Protein AF-A0A0B5JNW7-F1 (afdb_monomer_lite)

Structure (mmCIF, N/CA/C/O backbone):
data_AF-A0A0B5JNW7-F1
#
_entry.id   AF-A0A0B5JNW7-F1
#
loop_
_atom_site.group_PDB
_atom_site.id
_atom_site.type_symbol
_atom_site.label_atom_id
_atom_site.label_alt_id
_atom_site.label_comp_id
_atom_site.label_asym_id
_atom_site.label_entity_id
_atom_site.label_seq_id
_atom_site.pdbx_PDB_ins_code
_atom_site.Cartn_x
_atom_site.Cartn_y
_atom_site.Cartn_z
_atom_site.occupancy
_atom_site.B_iso_or_equiv
_atom_site.auth_seq_id
_atom_site.auth_comp_id
_atom_site.auth_asym_id
_atom_site.auth_atom_id
_atom_site.pdbx_PDB_model_num
ATOM 1 N N . MET A 1 1 ? 39.282 -39.703 -0.131 1.00 76.06 1 MET A N 1
ATOM 2 C CA . MET A 1 1 ? 38.319 -39.208 0.878 1.00 76.06 1 MET A CA 1
ATOM 3 C C . MET A 1 1 ? 38.107 -37.695 0.794 1.00 76.06 1 MET A C 1
ATOM 5 O O . MET A 1 1 ? 36.987 -37.291 0.525 1.00 76.06 1 MET A O 1
ATOM 9 N N . LEU A 1 2 ? 39.149 -36.856 0.920 1.00 84.12 2 LEU A N 1
ATOM 10 C CA . LEU A 1 2 ? 39.004 -35.388 0.854 1.00 84.12 2 LEU A CA 1
ATOM 11 C C . LEU A 1 2 ? 38.443 -34.879 -0.490 1.00 84.12 2 LEU A C 1
ATOM 13 O O . LEU A 1 2 ? 37.519 -34.078 -0.497 1.00 84.12 2 LEU A O 1
ATOM 17 N N . ILE A 1 3 ? 38.937 -35.394 -1.621 1.00 87.75 3 ILE A N 1
ATOM 18 C CA . ILE A 1 3 ? 38.466 -34.992 -2.963 1.00 87.75 3 ILE A CA 1
ATOM 19 C C . ILE A 1 3 ? 36.982 -35.335 -3.163 1.00 87.75 3 ILE A C 1
ATOM 21 O O . ILE A 1 3 ? 36.211 -34.487 -3.594 1.00 87.75 3 ILE A O 1
ATOM 25 N N . GLN A 1 4 ? 36.557 -36.546 -2.784 1.00 87.69 4 GLN A N 1
ATOM 26 C CA . GLN A 1 4 ? 35.149 -36.961 -2.871 1.00 87.69 4 GLN A CA 1
ATOM 27 C C . GLN A 1 4 ? 34.235 -36.093 -1.996 1.00 87.69 4 GLN A C 1
ATOM 29 O O . GLN A 1 4 ? 33.147 -35.721 -2.433 1.00 87.69 4 GLN A O 1
ATOM 34 N N . LEU A 1 5 ? 34.684 -35.733 -0.789 1.00 91.69 5 LEU A N 1
ATOM 35 C CA . LEU A 1 5 ? 33.950 -34.830 0.096 1.00 91.69 5 LEU A CA 1
ATOM 36 C C . LEU A 1 5 ? 33.789 -33.439 -0.537 1.00 91.69 5 LEU A C 1
ATOM 38 O O . LEU A 1 5 ? 32.675 -32.926 -0.601 1.00 91.69 5 LEU A O 1
ATOM 42 N N . VAL A 1 6 ? 34.872 -32.863 -1.069 1.00 93.75 6 VAL A N 1
ATOM 43 C CA . VAL A 1 6 ? 34.855 -31.548 -1.734 1.00 93.75 6 VAL A CA 1
ATOM 44 C C . VAL A 1 6 ? 33.927 -31.549 -2.952 1.00 93.75 6 VAL A C 1
ATOM 46 O O . VAL A 1 6 ? 33.097 -30.651 -3.083 1.00 93.75 6 VAL A O 1
ATOM 49 N N . SER A 1 7 ? 33.999 -32.569 -3.812 1.00 91.88 7 SER A N 1
ATOM 50 C CA . SER A 1 7 ? 33.120 -32.684 -4.984 1.00 91.88 7 SER A CA 1
ATOM 51 C C . SER A 1 7 ? 31.644 -32.825 -4.602 1.00 91.88 7 SER A C 1
ATOM 53 O O . SER A 1 7 ? 30.784 -32.228 -5.245 1.00 91.88 7 SER A O 1
ATOM 55 N N . THR A 1 8 ? 31.344 -33.569 -3.534 1.00 95.00 8 THR A N 1
ATOM 56 C CA . THR A 1 8 ? 29.967 -33.759 -3.052 1.00 95.00 8 THR A CA 1
ATOM 57 C C . THR A 1 8 ? 29.398 -32.455 -2.497 1.00 95.00 8 THR A C 1
ATOM 59 O O . THR A 1 8 ? 28.282 -32.073 -2.838 1.00 95.00 8 THR A O 1
ATOM 62 N N . VAL A 1 9 ? 30.181 -31.725 -1.697 1.00 95.81 9 VAL A N 1
ATOM 63 C CA . VAL A 1 9 ? 29.780 -30.417 -1.158 1.00 95.81 9 VAL A CA 1
ATOM 64 C C . VAL A 1 9 ? 29.560 -29.402 -2.282 1.00 95.81 9 VAL A C 1
ATOM 66 O O . VAL A 1 9 ? 28.559 -28.691 -2.264 1.00 95.81 9 VAL A O 1
ATOM 69 N N . ALA A 1 10 ? 30.434 -29.366 -3.293 1.00 95.62 10 ALA A N 1
ATOM 70 C CA . ALA A 1 10 ? 30.269 -28.484 -4.448 1.00 95.62 10 ALA A CA 1
ATOM 71 C C . ALA A 1 10 ? 29.000 -28.807 -5.257 1.00 95.62 10 ALA A C 1
ATOM 73 O O . ALA A 1 10 ? 28.279 -27.894 -5.656 1.00 95.62 10 ALA A O 1
ATOM 74 N N . ALA A 1 11 ? 28.688 -30.092 -5.457 1.00 95.88 11 ALA A N 1
ATOM 75 C CA . ALA A 1 11 ? 27.468 -30.515 -6.143 1.00 95.88 11 ALA A CA 1
ATOM 76 C C . ALA A 1 11 ? 26.204 -30.141 -5.353 1.00 95.88 11 ALA A C 1
ATOM 78 O O . ALA A 1 11 ? 25.266 -29.585 -5.922 1.00 95.88 11 ALA A O 1
ATOM 79 N N . LEU A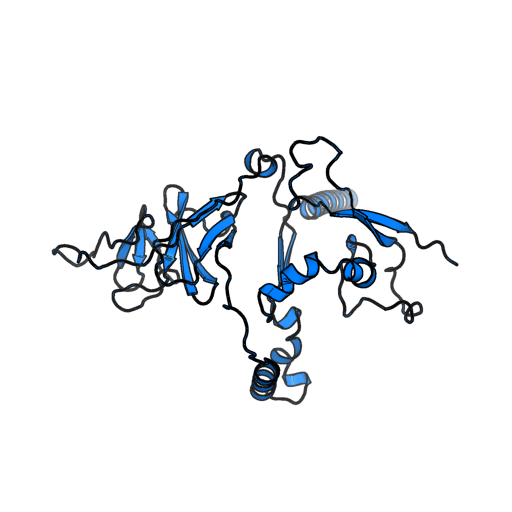 1 12 ? 26.192 -30.380 -4.037 1.00 96.50 12 LEU A N 1
ATOM 80 C CA . LEU A 1 12 ? 25.083 -29.979 -3.166 1.00 96.50 12 LEU A CA 1
ATOM 81 C C . LEU A 1 12 ? 24.901 -28.457 -3.146 1.00 96.50 12 LEU A C 1
ATOM 83 O O . LEU A 1 12 ? 23.771 -27.979 -3.210 1.00 96.50 12 LEU A O 1
ATOM 87 N N . PHE A 1 13 ? 25.998 -27.696 -3.121 1.00 96.00 13 PHE A N 1
ATOM 88 C CA . PHE A 1 13 ? 25.958 -26.241 -3.229 1.00 96.00 13 PHE A CA 1
ATOM 89 C C . PHE A 1 13 ? 25.393 -25.782 -4.578 1.00 96.00 13 PHE A C 1
ATOM 91 O O . PHE A 1 13 ? 24.566 -24.879 -4.601 1.00 96.00 13 PHE A O 1
ATOM 98 N N . LEU A 1 14 ? 25.776 -26.417 -5.691 1.00 95.88 14 LEU A N 1
ATOM 99 C CA . LEU A 1 14 ? 25.242 -26.093 -7.016 1.00 95.88 14 LEU A CA 1
ATOM 100 C C . LEU A 1 14 ? 23.734 -26.372 -7.099 1.00 95.88 14 LEU A C 1
ATOM 102 O O . LEU A 1 14 ? 22.984 -25.528 -7.580 1.00 95.88 14 LEU A O 1
ATOM 106 N N . VAL A 1 15 ? 23.275 -27.523 -6.597 1.00 95.19 15 VAL A N 1
ATOM 107 C CA . VAL A 1 15 ? 21.841 -27.861 -6.551 1.00 95.19 15 VAL A CA 1
ATOM 108 C C . VAL A 1 15 ? 21.086 -26.869 -5.672 1.00 95.19 15 VAL A C 1
ATOM 110 O O . VAL A 1 15 ? 20.038 -26.371 -6.078 1.00 95.19 15 VAL A O 1
ATOM 113 N N . TRP A 1 16 ? 21.628 -26.536 -4.499 1.00 93.94 16 TRP A N 1
ATOM 114 C CA . TRP A 1 16 ? 21.052 -25.522 -3.622 1.00 93.94 16 TRP A CA 1
ATOM 115 C C . TRP A 1 16 ? 20.998 -24.147 -4.295 1.00 93.94 16 TRP A C 1
ATOM 117 O O . TRP A 1 16 ? 19.968 -23.487 -4.219 1.0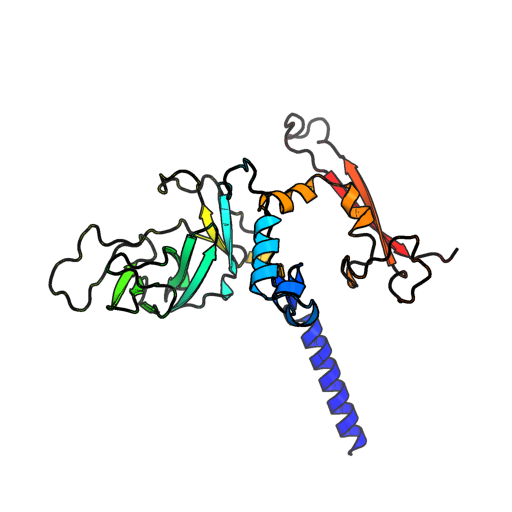0 93.94 16 TRP A O 1
ATOM 127 N N . LEU A 1 17 ? 22.059 -23.730 -4.990 1.00 92.12 17 LEU A N 1
ATOM 128 C CA . LEU A 1 17 ? 22.133 -22.453 -5.696 1.00 92.12 17 LEU A CA 1
ATOM 129 C C . LEU A 1 17 ? 21.123 -22.393 -6.848 1.00 92.12 17 LEU A C 1
ATOM 131 O O . LEU A 1 17 ? 20.398 -21.411 -6.972 1.00 92.12 17 LEU A O 1
ATOM 135 N N . LEU A 1 18 ? 21.029 -23.451 -7.657 1.00 90.94 18 LEU A N 1
ATOM 136 C CA . LEU A 1 18 ? 20.037 -23.557 -8.729 1.00 90.94 18 LEU A CA 1
ATOM 137 C C . LEU A 1 18 ? 18.619 -23.530 -8.162 1.00 90.94 18 LEU A C 1
ATOM 139 O O . LEU A 1 18 ? 17.776 -22.784 -8.649 1.00 90.94 18 LEU A O 1
ATOM 143 N N . HIS A 1 19 ? 18.365 -24.281 -7.090 1.00 88.12 19 HIS A N 1
ATOM 144 C CA . HIS A 1 19 ? 17.082 -24.241 -6.401 1.00 88.12 19 HIS A CA 1
ATOM 145 C C . HIS A 1 19 ? 16.789 -22.837 -5.851 1.00 88.12 19 HIS A C 1
ATOM 147 O O . HIS A 1 19 ? 15.680 -22.333 -5.991 1.00 88.12 19 HIS A O 1
ATOM 153 N N . TYR A 1 20 ? 17.775 -22.174 -5.251 1.00 84.19 20 TYR A N 1
ATOM 154 C CA . TYR A 1 20 ? 17.635 -20.818 -4.733 1.00 84.19 20 TYR A CA 1
ATOM 155 C C . TYR A 1 20 ? 17.263 -19.839 -5.851 1.00 84.19 20 TYR A C 1
ATOM 157 O O . TYR A 1 20 ? 16.276 -19.129 -5.713 1.00 84.19 20 TYR A O 1
ATOM 165 N N . ILE A 1 21 ? 17.981 -19.856 -6.977 1.00 83.19 21 ILE A N 1
ATOM 166 C CA . ILE A 1 21 ? 17.726 -18.976 -8.128 1.00 83.19 21 ILE A CA 1
ATOM 167 C C . ILE A 1 21 ? 16.354 -19.255 -8.759 1.00 83.19 21 ILE A C 1
ATOM 169 O O . ILE A 1 21 ? 15.651 -18.323 -9.136 1.00 83.19 21 ILE A O 1
ATOM 173 N N . VAL A 1 22 ? 15.955 -20.525 -8.872 1.00 82.31 22 VAL A N 1
ATOM 174 C CA . VAL A 1 22 ? 14.705 -20.914 -9.545 1.00 82.31 22 VAL A CA 1
ATOM 175 C C . VAL A 1 22 ? 13.480 -20.745 -8.647 1.00 82.31 22 VAL A C 1
ATOM 177 O O . VAL A 1 22 ? 12.388 -20.497 -9.158 1.00 82.31 22 VAL A O 1
ATOM 180 N N . PHE A 1 23 ? 13.609 -20.908 -7.326 1.00 82.38 23 PHE A N 1
ATOM 181 C CA . PHE A 1 23 ? 12.463 -20.982 -6.411 1.00 82.38 23 PHE A CA 1
ATOM 182 C C . PHE A 1 23 ? 12.330 -19.831 -5.418 1.00 82.38 23 PHE A C 1
ATOM 184 O O . PHE A 1 23 ? 11.236 -19.655 -4.881 1.00 82.38 23 PHE A O 1
ATOM 191 N N . ARG A 1 24 ? 13.365 -19.016 -5.183 1.00 82.88 24 ARG A N 1
ATOM 192 C CA . ARG A 1 24 ? 13.195 -17.807 -4.367 1.00 82.88 24 ARG A CA 1
ATOM 193 C C . ARG A 1 24 ? 12.511 -16.701 -5.171 1.00 82.88 24 ARG A C 1
ATOM 195 O O . ARG A 1 24 ? 12.896 -16.471 -6.315 1.00 82.88 24 ARG A O 1
ATOM 202 N N . PRO A 1 25 ? 11.548 -15.983 -4.569 1.00 83.81 25 PRO A N 1
ATOM 203 C CA . PRO A 1 25 ? 11.033 -14.757 -5.154 1.00 83.81 25 PRO A CA 1
ATOM 204 C C . PRO A 1 25 ? 12.157 -13.739 -5.372 1.00 83.81 25 PRO A C 1
ATOM 206 O O . PRO A 1 25 ? 12.931 -13.460 -4.452 1.00 83.81 25 PRO A O 1
ATOM 209 N N . LEU A 1 26 ? 12.252 -13.191 -6.582 1.00 85.00 26 LEU A N 1
ATOM 210 C CA . LEU A 1 26 ? 13.192 -12.127 -6.911 1.00 85.00 26 LEU A CA 1
ATOM 211 C C . LEU A 1 26 ? 12.532 -10.774 -6.642 1.00 85.00 26 LEU A C 1
ATOM 213 O O . LEU A 1 26 ? 11.760 -10.283 -7.462 1.00 85.00 26 LEU A O 1
ATOM 217 N N . ASN A 1 27 ? 12.861 -10.170 -5.501 1.00 85.75 27 ASN A N 1
ATOM 218 C CA . ASN A 1 27 ? 12.376 -8.841 -5.143 1.00 85.75 27 ASN A CA 1
ATOM 219 C C . ASN A 1 27 ? 13.428 -7.784 -5.481 1.00 85.75 27 ASN A C 1
ATOM 221 O O . ASN A 1 27 ? 14.505 -7.752 -4.886 1.00 85.75 27 ASN A O 1
ATOM 225 N N . ARG A 1 28 ? 13.115 -6.910 -6.438 1.00 84.31 28 ARG A N 1
ATOM 226 C CA . ARG A 1 28 ? 13.969 -5.789 -6.848 1.00 84.31 28 ARG A CA 1
ATOM 227 C C . ARG A 1 28 ? 13.297 -4.482 -6.449 1.00 84.31 28 ARG A C 1
ATOM 229 O O . ARG A 1 28 ? 12.441 -3.988 -7.172 1.00 84.31 28 ARG A O 1
ATOM 236 N N . ILE A 1 29 ? 13.696 -3.938 -5.304 1.00 85.81 29 ILE A N 1
ATOM 237 C CA . ILE A 1 29 ? 13.143 -2.702 -4.741 1.00 85.81 29 ILE A CA 1
ATOM 238 C C . ILE A 1 29 ? 14.156 -1.580 -4.955 1.00 85.81 29 ILE A C 1
ATOM 240 O O . ILE A 1 29 ? 15.306 -1.721 -4.547 1.00 85.81 29 ILE A O 1
ATOM 244 N N . ARG A 1 30 ? 13.733 -0.488 -5.596 1.00 83.00 30 ARG A N 1
ATOM 245 C CA . ARG A 1 30 ? 14.538 0.716 -5.803 1.00 83.00 30 ARG A CA 1
ATOM 246 C C . ARG A 1 30 ? 13.897 1.927 -5.154 1.00 83.00 30 ARG A C 1
ATOM 248 O O . ARG A 1 30 ? 12.740 2.245 -5.421 1.00 83.00 30 ARG A O 1
ATOM 255 N N . ASP A 1 31 ? 14.665 2.634 -4.337 1.00 83.56 31 ASP A N 1
ATOM 256 C CA . ASP A 1 31 ? 14.211 3.866 -3.697 1.00 83.56 31 ASP A CA 1
ATOM 257 C C . ASP A 1 31 ? 14.413 5.104 -4.594 1.00 83.56 31 ASP A C 1
ATOM 259 O O . ASP A 1 31 ? 14.933 5.019 -5.708 1.00 83.56 31 ASP A O 1
ATOM 263 N N . LEU A 1 32 ? 14.020 6.284 -4.095 1.00 81.06 32 LEU A N 1
ATOM 264 C CA . LEU A 1 32 ? 14.193 7.553 -4.816 1.00 81.06 32 LEU A CA 1
ATOM 265 C C . LEU A 1 32 ? 15.653 7.821 -5.195 1.00 81.06 32 LEU A C 1
ATOM 267 O O . LEU A 1 32 ? 15.944 8.428 -6.225 1.00 81.06 32 LEU A O 1
ATOM 271 N N . CYS A 1 33 ? 16.586 7.398 -4.350 1.00 75.50 33 CYS A N 1
ATOM 272 C CA . CYS A 1 33 ? 18.005 7.616 -4.554 1.00 75.50 33 CYS A CA 1
ATOM 273 C C . CYS A 1 33 ? 18.465 6.792 -5.750 1.00 75.50 33 CYS A C 1
ATOM 275 O O . CYS A 1 33 ? 19.197 7.298 -6.588 1.00 75.50 33 CYS A O 1
ATOM 277 N N . GLU A 1 34 ? 17.985 5.563 -5.894 1.00 74.00 34 GLU A N 1
ATOM 278 C CA . GLU A 1 34 ? 18.319 4.703 -7.026 1.00 74.00 34 GLU A CA 1
ATOM 279 C C . GLU A 1 34 ? 17.594 5.072 -8.331 1.00 74.00 34 GLU A C 1
ATOM 281 O O . GLU A 1 34 ? 18.107 4.746 -9.405 1.00 74.00 34 GLU A O 1
ATOM 286 N N . THR A 1 35 ? 16.466 5.789 -8.265 1.00 73.94 35 THR A N 1
ATOM 287 C CA . THR A 1 35 ? 15.631 6.176 -9.424 1.00 73.94 35 THR A CA 1
ATOM 288 C C . THR A 1 35 ? 15.833 7.609 -9.928 1.00 73.94 35 THR A C 1
ATOM 290 O O . THR A 1 35 ? 15.133 8.034 -10.843 1.00 73.94 35 THR A O 1
ATOM 293 N N . GLY A 1 36 ? 16.796 8.361 -9.387 1.00 71.69 36 GLY A N 1
ATOM 294 C CA . GLY A 1 36 ? 17.141 9.690 -9.919 1.00 71.69 36 GLY A CA 1
ATOM 295 C C . GLY A 1 36 ? 17.601 10.717 -8.890 1.00 71.69 36 GLY A C 1
ATOM 296 O O . GLY A 1 36 ? 18.114 11.762 -9.268 1.00 71.69 36 GLY A O 1
ATOM 297 N N . TYR A 1 37 ? 17.487 10.424 -7.592 1.00 71.44 37 TYR A N 1
ATOM 298 C CA . TYR A 1 37 ? 17.893 11.330 -6.512 1.00 71.44 37 TYR A CA 1
ATOM 299 C C . TYR A 1 37 ? 19.231 10.939 -5.861 1.00 71.44 37 TYR A C 1
ATOM 301 O O . TYR A 1 37 ? 19.466 11.264 -4.695 1.00 71.44 37 TYR A O 1
ATOM 309 N N . LYS A 1 38 ? 20.128 10.254 -6.593 1.00 69.94 38 LYS A N 1
ATOM 310 C CA . LYS A 1 38 ? 21.461 9.817 -6.104 1.00 69.94 38 LYS A CA 1
ATOM 311 C C . LYS A 1 38 ? 22.236 10.964 -5.448 1.00 69.94 38 LYS A C 1
ATOM 313 O O . LYS A 1 38 ? 22.904 10.767 -4.428 1.00 69.94 38 LYS A O 1
ATOM 318 N N . ASP A 1 39 ? 22.076 12.165 -5.991 1.00 66.75 39 ASP A N 1
ATOM 319 C CA . ASP A 1 39 ? 22.753 13.375 -5.537 1.00 66.75 39 ASP A CA 1
ATOM 320 C C . ASP A 1 39 ? 22.304 13.798 -4.127 1.00 66.75 39 ASP A C 1
ATOM 322 O O . ASP A 1 39 ? 23.116 14.305 -3.358 1.00 66.75 39 ASP A O 1
ATOM 326 N N . LEU A 1 40 ? 21.057 13.515 -3.716 1.00 66.94 40 LEU A N 1
ATOM 327 C CA . LEU A 1 40 ? 20.561 13.842 -2.367 1.00 66.94 40 LEU A CA 1
ATOM 328 C C . LEU A 1 40 ? 21.212 13.004 -1.256 1.00 66.94 40 LEU A C 1
ATOM 330 O O . LEU A 1 40 ? 21.262 13.448 -0.104 1.00 66.94 40 LEU A O 1
ATOM 334 N N . VAL A 1 41 ? 21.701 11.804 -1.580 1.00 64.56 41 VAL A N 1
ATOM 335 C CA . VAL A 1 41 ? 22.354 10.896 -0.622 1.00 64.56 41 VAL A CA 1
ATOM 336 C C . VAL A 1 41 ? 23.865 11.068 -0.626 1.00 64.56 41 VAL A C 1
ATOM 338 O O . VAL A 1 41 ? 24.475 11.066 0.438 1.00 64.56 41 VAL A O 1
ATOM 341 N N . ARG A 1 42 ? 24.468 11.270 -1.802 1.00 65.56 42 ARG A N 1
ATOM 342 C CA . ARG A 1 42 ? 25.913 11.500 -1.985 1.00 65.56 42 ARG A CA 1
ATOM 343 C C . ARG A 1 42 ? 26.227 12.984 -2.180 1.00 65.56 42 ARG A C 1
ATOM 345 O O . ARG A 1 42 ? 27.037 13.344 -3.027 1.00 65.56 42 ARG A O 1
ATOM 352 N N . TRP A 1 43 ? 25.545 13.845 -1.426 1.00 61.50 43 TRP A N 1
ATOM 353 C CA . TRP A 1 43 ? 25.637 15.306 -1.548 1.00 61.50 43 TRP A CA 1
ATOM 354 C C . TRP A 1 43 ? 27.068 15.827 -1.346 1.00 61.50 43 TRP A C 1
ATOM 356 O O . TRP A 1 43 ? 27.481 16.792 -1.990 1.00 61.50 43 TRP A O 1
ATOM 366 N N . ASP A 1 44 ? 27.839 15.134 -0.509 1.00 67.19 44 ASP A N 1
ATOM 367 C CA . ASP A 1 44 ? 29.252 15.378 -0.222 1.00 67.19 44 ASP A CA 1
ATOM 368 C C . ASP A 1 44 ? 30.133 15.356 -1.482 1.00 67.19 44 ASP A C 1
ATOM 370 O O . ASP A 1 44 ? 31.081 16.132 -1.586 1.00 67.19 44 ASP A O 1
ATOM 374 N N . ARG A 1 45 ? 29.782 14.540 -2.483 1.00 65.00 45 ARG A N 1
ATOM 375 C CA . ARG A 1 45 ? 30.512 14.451 -3.757 1.00 65.00 45 ARG A CA 1
ATOM 376 C C . ARG A 1 45 ? 30.269 15.596 -4.730 1.00 65.00 45 ARG A C 1
ATOM 378 O O . ARG A 1 45 ? 31.051 15.751 -5.661 1.00 65.00 45 ARG A O 1
ATOM 385 N N . TYR A 1 46 ? 29.219 16.385 -4.535 1.00 63.31 46 TYR A N 1
ATOM 386 C CA . TYR A 1 46 ? 28.821 17.425 -5.488 1.00 63.31 46 TYR A CA 1
ATOM 387 C C . TYR A 1 46 ? 29.178 18.839 -5.024 1.00 63.31 46 TYR A C 1
ATOM 389 O O . TYR A 1 46 ? 28.761 19.811 -5.651 1.00 63.31 46 TYR A O 1
ATOM 397 N N . GLY A 1 47 ? 29.913 18.981 -3.911 1.00 71.19 47 GLY A N 1
ATOM 398 C CA . GLY A 1 47 ? 30.276 20.291 -3.355 1.00 71.19 47 GLY A CA 1
ATOM 399 C C . GLY A 1 47 ? 29.064 21.143 -2.951 1.00 71.19 47 GLY A C 1
ATOM 400 O O . GLY A 1 47 ? 29.178 22.359 -2.811 1.00 71.19 47 GLY A O 1
ATOM 401 N N . ARG A 1 48 ? 27.889 20.520 -2.786 1.00 73.94 48 ARG A N 1
ATOM 402 C CA . ARG A 1 48 ? 26.625 21.162 -2.412 1.00 73.94 48 ARG A CA 1
ATOM 403 C C . ARG A 1 48 ? 26.122 20.567 -1.108 1.00 73.94 48 ARG A C 1
ATOM 405 O O . ARG A 1 48 ? 26.205 19.369 -0.877 1.00 73.94 48 ARG A O 1
ATOM 412 N N . THR A 1 49 ? 25.536 21.396 -0.256 1.00 81.12 49 THR A N 1
ATOM 413 C CA . THR A 1 49 ? 24.877 20.915 0.962 1.00 81.12 49 THR A CA 1
ATOM 414 C C . THR A 1 49 ? 23.612 20.123 0.617 1.00 81.12 49 THR A C 1
ATOM 416 O O . THR A 1 49 ? 22.897 20.449 -0.336 1.00 81.12 49 THR A O 1
ATOM 419 N N . LYS A 1 50 ? 23.251 19.145 1.458 1.00 76.12 50 LYS A N 1
ATOM 420 C CA . LYS A 1 50 ? 21.976 18.408 1.352 1.00 76.12 50 LYS A CA 1
ATOM 421 C C . LYS A 1 50 ? 20.761 19.344 1.238 1.00 76.12 50 LYS A C 1
ATOM 423 O O . LYS A 1 50 ? 19.826 19.070 0.490 1.00 76.12 50 LYS A O 1
ATOM 428 N N . ARG A 1 51 ? 20.792 20.485 1.940 1.00 80.56 51 ARG A N 1
ATOM 429 C CA . ARG A 1 51 ? 19.747 21.522 1.887 1.00 80.56 51 ARG A CA 1
ATOM 430 C C . ARG A 1 51 ? 19.637 22.170 0.506 1.00 80.56 51 ARG A C 1
ATOM 432 O O . ARG A 1 51 ? 18.524 22.389 0.037 1.00 80.56 51 ARG A O 1
ATOM 439 N N . GLN A 1 52 ? 20.760 22.484 -0.141 1.00 80.81 52 GLN A N 1
ATOM 440 C CA . GLN A 1 52 ? 20.764 23.087 -1.478 1.00 80.81 52 GLN A CA 1
ATOM 441 C C . GLN A 1 52 ? 20.166 22.140 -2.519 1.00 80.81 52 GLN A C 1
ATOM 443 O O . GLN A 1 52 ? 19.301 22.566 -3.280 1.00 80.81 52 GLN A O 1
ATOM 448 N N . LEU A 1 53 ? 20.553 20.864 -2.489 1.00 77.75 53 LEU A N 1
ATOM 449 C CA . LEU A 1 53 ? 20.025 19.852 -3.405 1.00 77.75 53 LEU A CA 1
ATOM 450 C C . LEU A 1 53 ? 18.535 19.570 -3.152 1.00 77.75 53 LEU A C 1
ATOM 452 O O . LEU A 1 53 ? 17.752 19.483 -4.093 1.00 77.75 53 LEU A O 1
ATOM 456 N N . ALA A 1 54 ? 18.104 19.512 -1.888 1.00 78.44 54 ALA A N 1
ATOM 457 C CA . ALA A 1 54 ? 16.685 19.366 -1.555 1.00 78.44 54 ALA A CA 1
ATOM 458 C C . ALA A 1 54 ? 15.848 20.561 -2.046 1.00 78.44 54 ALA A C 1
ATOM 460 O O . ALA A 1 54 ? 14.742 20.383 -2.553 1.00 78.44 54 ALA A O 1
ATOM 461 N N . ASN A 1 55 ? 16.371 21.784 -1.926 1.00 81.44 55 ASN A N 1
ATOM 462 C CA . ASN A 1 55 ? 15.708 22.983 -2.440 1.00 81.44 55 ASN A CA 1
ATOM 463 C C . ASN A 1 55 ? 15.647 23.000 -3.971 1.00 81.44 55 ASN A C 1
ATOM 465 O O . ASN A 1 55 ? 14.660 23.458 -4.534 1.00 81.44 55 ASN A O 1
ATOM 469 N N . GLU A 1 56 ? 16.677 22.506 -4.648 1.00 78.12 56 GLU A N 1
ATOM 470 C CA . GLU A 1 56 ? 16.704 22.373 -6.104 1.00 78.12 56 GLU A CA 1
ATOM 471 C C . GLU A 1 56 ? 15.690 21.342 -6.602 1.00 78.12 56 GLU A C 1
ATOM 473 O O . GLU A 1 56 ? 14.879 21.671 -7.461 1.00 78.12 56 GLU A O 1
ATOM 478 N N . ALA A 1 57 ? 15.633 20.160 -5.981 1.00 75.94 57 ALA A N 1
ATOM 479 C CA . ALA A 1 57 ? 14.597 19.164 -6.250 1.00 75.94 57 ALA A CA 1
ATOM 480 C C . ALA A 1 57 ? 13.180 19.742 -6.071 1.00 75.94 57 ALA A C 1
ATOM 482 O O . ALA A 1 57 ? 12.299 19.503 -6.895 1.00 75.94 57 ALA A O 1
ATOM 483 N N . ARG A 1 58 ? 12.966 20.558 -5.027 1.00 73.81 58 ARG A N 1
ATOM 484 C CA . ARG A 1 58 ? 11.693 21.266 -4.807 1.00 73.81 58 ARG A CA 1
ATOM 485 C C . ARG A 1 58 ? 11.405 22.316 -5.879 1.00 73.81 58 ARG A C 1
ATOM 487 O O . ARG A 1 58 ? 10.263 22.413 -6.300 1.00 73.81 58 ARG A O 1
ATOM 494 N N . ARG A 1 59 ? 12.405 23.086 -6.326 1.00 73.75 59 ARG A N 1
ATOM 495 C CA . ARG A 1 59 ? 12.242 24.090 -7.398 1.00 73.75 59 ARG A CA 1
ATOM 496 C C . ARG A 1 59 ? 11.967 23.459 -8.761 1.00 73.75 59 ARG A C 1
ATOM 498 O O . ARG A 1 59 ? 11.199 24.015 -9.534 1.00 73.75 59 ARG A O 1
ATOM 505 N N . ASN A 1 60 ? 12.586 22.315 -9.047 1.00 69.81 60 ASN A N 1
ATOM 506 C CA . ASN A 1 60 ? 12.368 21.577 -10.291 1.00 69.81 60 ASN A CA 1
ATOM 507 C C . ASN A 1 60 ? 10.972 20.947 -10.344 1.00 69.81 60 ASN A C 1
ATOM 509 O O . ASN A 1 60 ? 10.466 20.670 -11.430 1.00 69.81 60 ASN A O 1
ATOM 513 N N . LYS A 1 61 ? 10.323 20.765 -9.187 1.00 64.75 61 LYS A N 1
ATOM 514 C CA . LYS A 1 61 ? 8.915 20.390 -9.112 1.00 64.75 61 LYS A CA 1
ATOM 515 C C . LYS A 1 61 ? 8.059 21.581 -9.554 1.00 64.75 61 LYS A C 1
ATOM 517 O O . LYS A 1 61 ? 7.669 22.419 -8.745 1.00 64.75 61 LYS A O 1
ATOM 522 N N . LYS A 1 62 ? 7.769 21.662 -10.853 1.00 59.50 62 LYS A N 1
ATOM 523 C CA . LYS A 1 62 ? 6.729 22.559 -11.364 1.00 59.50 62 LYS A CA 1
ATOM 524 C C . LYS A 1 62 ? 5.379 22.048 -10.864 1.00 59.50 62 LYS A C 1
ATOM 526 O O . LYS A 1 62 ? 4.958 20.957 -11.230 1.00 59.50 62 LYS A O 1
ATOM 531 N N . VAL A 1 63 ? 4.725 22.826 -10.009 1.00 58.31 63 VAL A N 1
ATOM 532 C CA . VAL A 1 63 ? 3.327 22.604 -9.631 1.00 58.31 63 VAL A CA 1
ATOM 533 C C . VAL A 1 63 ? 2.495 23.418 -10.619 1.00 58.31 63 VAL A C 1
ATOM 535 O O . VAL A 1 63 ? 2.374 24.628 -10.460 1.00 58.31 63 VAL A O 1
ATOM 538 N N . GLY A 1 64 ? 2.065 22.787 -11.711 1.00 62.94 64 GLY A N 1
ATOM 539 C CA . GLY A 1 64 ? 1.054 23.363 -12.605 1.00 62.94 64 GLY A CA 1
ATOM 540 C C . GLY A 1 64 ? -0.358 23.119 -12.067 1.00 62.94 64 GLY A C 1
ATOM 541 O O . GLY A 1 64 ? -0.510 22.478 -11.024 1.00 62.94 64 GLY A O 1
ATOM 542 N N . ASP A 1 65 ? -1.375 23.574 -12.802 1.00 69.38 65 ASP A N 1
ATOM 543 C CA . ASP A 1 65 ? -2.768 23.159 -12.592 1.00 69.38 65 ASP A CA 1
ATOM 544 C C . ASP A 1 65 ? -2.904 21.684 -12.996 1.00 69.38 65 ASP A C 1
ATOM 546 O O . ASP A 1 65 ? -3.243 21.345 -14.129 1.00 69.38 65 ASP A O 1
ATOM 550 N N . VAL A 1 66 ? -2.515 20.793 -12.087 1.00 62.88 66 VAL A N 1
ATOM 551 C CA . VAL A 1 66 ? -2.604 19.346 -12.277 1.00 62.88 66 VAL A CA 1
ATOM 552 C C . VAL A 1 66 ? -4.006 18.859 -11.893 1.00 62.88 66 VAL A C 1
ATOM 554 O O . VAL A 1 66 ? -4.603 19.415 -10.964 1.00 62.88 66 VAL A O 1
ATOM 557 N N . PRO A 1 67 ? -4.551 17.833 -12.576 1.00 65.31 67 PRO A N 1
ATOM 558 C CA . PRO A 1 67 ? -5.772 17.158 -12.133 1.00 65.31 67 PRO A CA 1
ATOM 559 C C . PRO A 1 67 ? -5.628 16.644 -10.684 1.00 65.31 67 PRO A C 1
ATOM 561 O O . PRO A 1 67 ? -4.512 16.624 -10.151 1.00 65.31 67 PRO A O 1
ATOM 564 N N . PRO A 1 68 ? -6.728 16.231 -10.017 1.00 68.38 68 PRO A N 1
ATOM 565 C CA . PRO A 1 68 ? -6.656 15.652 -8.679 1.00 68.38 68 PRO A CA 1
ATOM 566 C C . PRO A 1 68 ? -5.539 14.612 -8.589 1.00 68.38 68 PRO A C 1
ATOM 568 O O . PRO A 1 68 ? -5.411 13.748 -9.455 1.00 68.38 68 PRO A O 1
ATOM 571 N N . VAL A 1 69 ? -4.727 14.714 -7.535 1.00 77.44 69 VAL A N 1
ATOM 572 C CA . VAL A 1 69 ? -3.467 13.959 -7.409 1.00 77.44 69 VAL A CA 1
ATOM 573 C C . VAL A 1 69 ? -3.690 12.439 -7.462 1.00 77.44 69 VAL A C 1
ATOM 575 O O . VAL A 1 69 ? -2.787 11.695 -7.846 1.00 77.44 69 VAL A O 1
ATOM 578 N N . TYR A 1 70 ? -4.893 11.979 -7.102 1.00 86.94 70 TYR A N 1
ATOM 579 C CA . TYR A 1 70 ? -5.273 10.571 -7.062 1.00 86.94 70 TYR A CA 1
ATOM 580 C C . TYR A 1 70 ? -6.628 10.357 -7.764 1.00 86.94 70 TYR A C 1
ATOM 582 O O . TYR A 1 70 ? -7.589 11.050 -7.420 1.00 86.94 70 TYR A O 1
ATOM 590 N N . PRO A 1 71 ? -6.733 9.422 -8.728 1.00 88.12 71 PRO A N 1
ATOM 591 C CA . PRO A 1 71 ? -8.011 9.066 -9.343 1.00 88.12 71 PRO A CA 1
ATOM 592 C C . PRO A 1 71 ? -8.866 8.197 -8.408 1.00 88.12 71 PRO A C 1
ATOM 594 O O . PRO A 1 71 ? -8.340 7.536 -7.514 1.00 88.12 71 PRO A O 1
ATOM 597 N N . ASN A 1 72 ? -10.179 8.161 -8.642 1.00 89.50 72 ASN A N 1
ATOM 598 C CA . ASN A 1 72 ? -11.086 7.254 -7.934 1.00 89.50 72 ASN A CA 1
ATOM 599 C C . ASN A 1 72 ? -10.834 5.808 -8.377 1.00 89.50 72 ASN A C 1
ATOM 601 O O . ASN A 1 72 ? -10.699 5.548 -9.574 1.00 89.50 72 ASN A O 1
ATOM 605 N N . GLY A 1 73 ? -10.784 4.864 -7.438 1.00 92.56 73 GLY A N 1
ATOM 606 C CA . GLY A 1 73 ? -10.555 3.462 -7.774 1.00 92.56 73 GLY A CA 1
ATOM 607 C C . GLY A 1 73 ? -9.920 2.628 -6.668 1.00 92.56 73 GLY A C 1
ATOM 608 O O . GLY A 1 73 ? -9.713 3.084 -5.543 1.00 92.56 73 GLY A O 1
ATOM 609 N N . TRP A 1 74 ? -9.585 1.386 -7.020 1.00 95.31 74 TRP A N 1
ATOM 610 C CA . TRP A 1 74 ? -8.842 0.467 -6.163 1.00 95.31 74 TRP A CA 1
ATOM 611 C C . TRP A 1 74 ? -7.333 0.677 -6.274 1.00 95.31 74 TRP A C 1
ATOM 613 O O . TRP A 1 74 ? -6.772 0.657 -7.369 1.00 95.31 74 TRP A O 1
ATOM 623 N N . PHE A 1 75 ? -6.665 0.778 -5.126 1.00 95.69 75 PHE A N 1
ATOM 624 C CA . PHE A 1 75 ? -5.209 0.857 -5.025 1.00 95.69 75 PHE A CA 1
ATOM 625 C C . PHE A 1 75 ? -4.678 -0.268 -4.149 1.00 95.69 75 PHE A C 1
ATOM 627 O O . PHE A 1 75 ? -5.131 -0.436 -3.016 1.00 95.69 75 PHE A O 1
ATOM 634 N N . ALA A 1 76 ? -3.705 -1.024 -4.660 1.00 96.81 76 ALA A N 1
ATOM 635 C CA . ALA A 1 76 ? -2.980 -2.008 -3.864 1.00 96.81 76 ALA A CA 1
ATOM 636 C C . ALA A 1 76 ? -2.113 -1.280 -2.826 1.00 96.81 76 ALA A C 1
ATOM 638 O O . ALA A 1 76 ? -1.302 -0.427 -3.190 1.00 96.81 76 ALA A O 1
ATOM 639 N N . LEU A 1 77 ? -2.287 -1.612 -1.547 1.00 96.44 77 LEU A N 1
ATOM 640 C CA . LEU A 1 77 ? -1.508 -1.031 -0.450 1.00 96.44 77 LEU A CA 1
ATOM 641 C C . LEU A 1 77 ? -0.274 -1.862 -0.112 1.00 96.44 77 LEU A C 1
ATOM 643 O O . LEU A 1 77 ? 0.809 -1.317 0.088 1.00 96.44 77 LEU A O 1
ATOM 647 N N . CYS A 1 78 ? -0.447 -3.176 -0.025 1.00 96.19 78 CYS A N 1
ATOM 648 C CA . CYS A 1 78 ? 0.608 -4.124 0.309 1.00 96.19 78 CYS A CA 1
ATOM 649 C C . CYS A 1 78 ? 0.255 -5.525 -0.196 1.00 96.19 78 CYS A C 1
ATOM 651 O O . CYS A 1 78 ? -0.882 -5.795 -0.605 1.00 96.19 78 CYS A O 1
ATOM 653 N N . GLU A 1 79 ? 1.237 -6.425 -0.165 1.00 95.44 79 GLU A N 1
ATOM 654 C CA . GLU A 1 79 ? 0.961 -7.843 -0.360 1.00 95.44 79 GLU A CA 1
ATOM 655 C C . GLU A 1 79 ? 0.175 -8.363 0.848 1.00 95.44 79 GLU A C 1
ATOM 657 O O . GLU A 1 79 ? 0.423 -7.985 1.993 1.00 95.44 79 GLU A O 1
ATOM 662 N N . SER A 1 80 ? -0.773 -9.263 0.601 1.00 96.38 80 SER A N 1
ATOM 663 C CA . SER A 1 80 ? -1.561 -9.923 1.650 1.00 96.38 80 SER A CA 1
ATOM 664 C C . SER A 1 80 ? -0.660 -10.578 2.704 1.00 96.38 80 SER A C 1
ATOM 666 O O . SER A 1 80 ? -0.927 -10.504 3.909 1.00 96.38 80 SER A O 1
ATOM 668 N N . ASP A 1 81 ? 0.458 -11.140 2.245 1.00 94.38 81 ASP A N 1
ATOM 669 C CA . ASP A 1 81 ? 1.457 -11.799 3.071 1.00 94.38 81 ASP A CA 1
ATOM 670 C C . ASP A 1 81 ? 2.334 -10.843 3.894 1.00 94.38 81 ASP A C 1
ATOM 672 O O . ASP A 1 81 ? 2.971 -11.311 4.843 1.00 94.38 81 ASP A O 1
ATOM 676 N N . ASP A 1 82 ? 2.348 -9.539 3.601 1.00 95.31 82 ASP A N 1
ATOM 677 C CA . ASP A 1 82 ? 3.063 -8.547 4.416 1.00 95.31 82 ASP A CA 1
ATOM 678 C C . ASP A 1 82 ? 2.395 -8.367 5.793 1.00 95.31 82 ASP A C 1
ATOM 680 O O . ASP A 1 82 ? 3.032 -7.918 6.748 1.00 95.31 82 ASP A O 1
ATOM 684 N N . VAL A 1 83 ? 1.120 -8.758 5.927 1.00 97.38 83 VAL A N 1
ATOM 685 C CA . VAL A 1 83 ? 0.332 -8.617 7.157 1.00 97.38 83 VAL A CA 1
ATOM 686 C C . VAL A 1 83 ? -0.144 -9.988 7.627 1.00 97.38 83 VAL A C 1
ATOM 688 O O . VAL A 1 83 ? -1.172 -10.500 7.187 1.00 97.38 83 VAL A O 1
ATOM 691 N N . LYS A 1 84 ? 0.610 -10.610 8.537 1.00 97.56 84 LYS A N 1
ATOM 692 C CA . LYS A 1 84 ? 0.243 -11.910 9.127 1.00 97.56 84 LYS A CA 1
ATOM 693 C C . LYS A 1 84 ? -0.925 -11.776 10.107 1.00 97.56 84 LYS A C 1
ATOM 695 O O . LYS A 1 84 ? -1.172 -10.692 10.630 1.00 97.56 84 LYS A O 1
ATOM 700 N N . ASN A 1 85 ? -1.623 -12.878 10.397 1.00 97.81 85 ASN A N 1
ATOM 701 C CA . ASN A 1 85 ? -2.711 -12.890 11.386 1.00 97.81 85 ASN A CA 1
ATOM 702 C C . ASN A 1 85 ? -2.237 -12.274 12.707 1.00 97.81 85 ASN A C 1
ATOM 704 O O . ASN A 1 85 ? -1.130 -12.560 13.172 1.00 97.81 85 ASN A O 1
ATOM 708 N N . GLY A 1 86 ? -3.057 -11.404 13.290 1.00 97.81 86 GLY A N 1
ATOM 709 C CA . GLY A 1 86 ? -2.733 -10.720 14.538 1.00 97.81 86 GLY A CA 1
ATOM 710 C C . GLY A 1 86 ? -1.701 -9.587 14.414 1.00 97.81 86 GLY A C 1
ATOM 711 O O . GLY A 1 86 ? -1.308 -9.014 15.429 1.00 97.81 86 GLY A O 1
ATOM 712 N N . HIS A 1 87 ? -1.244 -9.251 13.203 1.00 98.19 87 HIS A N 1
ATOM 713 C CA . HIS A 1 87 ? -0.257 -8.192 12.973 1.00 98.19 87 HIS A CA 1
ATOM 714 C C . HIS A 1 87 ? -0.879 -6.965 12.303 1.00 98.19 87 HIS A C 1
ATOM 716 O O . HIS A 1 87 ? -1.925 -7.037 11.655 1.00 98.19 87 HIS A O 1
ATOM 722 N N . VAL A 1 88 ? -0.193 -5.832 12.458 1.00 98.50 88 VAL A N 1
ATOM 723 C CA . VAL A 1 88 ? -0.515 -4.554 11.825 1.00 98.50 88 VAL A CA 1
ATOM 724 C C . VAL A 1 88 ? 0.703 -4.014 11.080 1.00 98.50 88 VAL A C 1
ATOM 726 O O . VAL A 1 88 ? 1.840 -4.167 11.523 1.00 98.50 88 VAL A O 1
ATOM 729 N N . LEU A 1 89 ? 0.439 -3.358 9.958 1.00 98.38 89 LEU A N 1
ATOM 730 C CA . LEU A 1 89 ? 1.376 -2.644 9.113 1.00 98.38 89 LEU A CA 1
ATOM 731 C C . LEU A 1 89 ? 0.906 -1.190 8.960 1.00 98.38 89 LEU A C 1
ATOM 733 O O . LEU A 1 89 ? -0.256 -0.924 8.644 1.00 98.38 89 LEU A O 1
ATOM 737 N N . ALA A 1 90 ? 1.814 -0.242 9.182 1.00 98.38 90 ALA A N 1
ATOM 738 C CA . ALA A 1 90 ? 1.589 1.159 8.841 1.00 98.38 90 ALA A CA 1
ATOM 739 C C . ALA A 1 90 ? 1.854 1.375 7.347 1.00 98.38 90 ALA A C 1
ATOM 741 O O . ALA A 1 90 ? 2.909 0.979 6.848 1.00 98.38 90 ALA A O 1
ATOM 742 N N . VAL A 1 91 ? 0.909 2.005 6.649 1.00 97.44 91 VAL A N 1
ATOM 743 C CA . VAL A 1 91 ? 1.015 2.284 5.212 1.00 97.44 91 VAL A CA 1
ATOM 744 C C . VAL A 1 91 ? 0.725 3.755 4.940 1.00 97.44 91 VAL A C 1
ATOM 746 O O . VAL A 1 91 ? -0.308 4.277 5.358 1.00 97.44 91 VAL A O 1
ATOM 749 N N . ASP A 1 92 ? 1.622 4.389 4.185 1.00 94.88 92 ASP A N 1
ATOM 750 C CA . ASP A 1 92 ? 1.460 5.748 3.674 1.00 94.88 92 ASP A CA 1
ATOM 751 C C . ASP A 1 92 ? 1.129 5.679 2.182 1.00 94.88 92 ASP A C 1
ATOM 753 O O . ASP A 1 92 ? 1.982 5.328 1.362 1.00 94.88 92 ASP A O 1
ATOM 757 N N . ALA A 1 93 ? -0.104 6.017 1.816 1.00 92.88 93 ALA A N 1
ATOM 758 C CA . ALA A 1 93 ? -0.550 6.000 0.427 1.00 92.88 93 ALA A CA 1
ATOM 759 C C . ALA A 1 93 ? -1.642 7.043 0.201 1.00 92.88 93 ALA A C 1
ATOM 761 O O . ALA A 1 93 ? -2.396 7.368 1.111 1.00 92.88 93 ALA A O 1
ATOM 762 N N . LEU A 1 94 ? -1.735 7.564 -1.026 1.00 90.38 94 LEU A N 1
ATOM 763 C CA . LEU A 1 94 ? -2.816 8.477 -1.432 1.00 90.38 94 LEU A CA 1
ATOM 764 C C . LEU A 1 94 ? -2.914 9.753 -0.569 1.00 90.38 94 LEU A C 1
ATOM 766 O O . LEU A 1 94 ? -3.985 10.330 -0.409 1.00 90.38 94 LEU A O 1
ATOM 770 N N . GLY A 1 95 ? -1.781 10.190 -0.007 1.00 88.75 95 GLY A N 1
ATOM 771 C CA . GLY A 1 95 ? -1.712 11.343 0.897 1.00 88.75 95 GLY A CA 1
ATOM 772 C C . GLY A 1 95 ? -2.242 11.071 2.308 1.00 88.75 95 GLY A C 1
ATOM 773 O O . GLY A 1 95 ? -2.333 12.003 3.099 1.00 88.75 95 GLY A O 1
ATOM 774 N N . GLU A 1 96 ? -2.559 9.817 2.621 1.00 91.88 96 GLU A N 1
ATOM 775 C CA . GLU A 1 96 ? -3.192 9.377 3.861 1.00 91.88 96 GLU A CA 1
ATOM 776 C C . GLU A 1 96 ? -2.263 8.417 4.624 1.00 91.88 96 GLU A C 1
ATOM 778 O O . GLU A 1 96 ? -1.409 7.745 4.035 1.00 91.88 96 GLU A O 1
ATOM 783 N N . ASN A 1 97 ? -2.449 8.333 5.943 1.00 96.81 97 ASN A N 1
ATOM 784 C CA . ASN A 1 97 ? -1.789 7.341 6.792 1.00 96.81 97 ASN A CA 1
ATOM 785 C C . ASN A 1 97 ? -2.819 6.294 7.223 1.00 96.81 97 ASN A C 1
ATOM 787 O O . ASN A 1 97 ? -3.869 6.634 7.775 1.00 96.81 97 ASN A O 1
ATOM 791 N N . MET A 1 98 ? -2.506 5.020 7.011 1.00 97.88 98 MET A N 1
ATOM 792 C CA . MET A 1 98 ? -3.411 3.900 7.257 1.00 97.88 98 MET A CA 1
ATOM 793 C C . MET A 1 98 ? -2.776 2.847 8.170 1.00 97.88 98 MET A C 1
ATOM 795 O O . MET A 1 98 ? -1.562 2.638 8.181 1.00 97.88 98 MET A O 1
ATOM 799 N N . ALA A 1 99 ? -3.624 2.167 8.938 1.00 98.50 99 ALA A N 1
ATOM 800 C CA . ALA A 1 99 ? -3.293 0.953 9.669 1.00 98.50 99 ALA A CA 1
ATOM 801 C C . ALA A 1 99 ? -3.943 -0.237 8.953 1.00 98.50 99 ALA A C 1
ATOM 803 O O . ALA A 1 99 ? -5.158 -0.429 9.033 1.00 98.50 99 ALA A O 1
ATOM 804 N N . VAL A 1 100 ? -3.127 -1.022 8.248 1.00 98.62 100 VAL A N 1
ATOM 805 C CA . VAL A 1 100 ? -3.536 -2.282 7.620 1.00 98.62 100 VAL A CA 1
ATOM 806 C C . VAL A 1 100 ? -3.267 -3.393 8.621 1.00 98.62 100 VAL A C 1
ATOM 808 O O . VAL A 1 100 ? -2.121 -3.614 8.993 1.00 98.62 100 VAL A O 1
ATOM 811 N N . PHE A 1 101 ? -4.291 -4.093 9.089 1.00 98.69 101 PHE A N 1
ATOM 812 C CA . PHE A 1 101 ? -4.108 -5.192 10.032 1.00 98.69 101 PHE A CA 1
ATOM 813 C C . PHE A 1 101 ? -4.911 -6.410 9.625 1.00 98.69 101 PHE A C 1
ATOM 815 O O . PHE A 1 101 ? -5.910 -6.310 8.912 1.00 98.69 101 PHE A O 1
ATOM 822 N N . ARG A 1 102 ? -4.467 -7.571 10.096 1.00 98.62 102 ARG A N 1
ATOM 823 C CA . ARG A 1 102 ? -5.191 -8.820 9.910 1.00 98.62 102 ARG A CA 1
ATOM 824 C C . ARG A 1 102 ? -5.731 -9.279 11.247 1.00 98.62 102 ARG A C 1
ATOM 826 O O . ARG A 1 102 ? -4.958 -9.440 12.192 1.00 98.62 102 ARG A O 1
ATOM 833 N N . THR A 1 103 ? -7.044 -9.488 11.317 1.00 98.38 103 THR A N 1
ATOM 834 C CA . THR A 1 103 ? -7.686 -10.043 12.512 1.00 98.38 103 THR A CA 1
ATOM 835 C C . THR A 1 103 ? -7.077 -11.401 12.860 1.00 98.38 103 THR A C 1
ATOM 837 O O . THR A 1 103 ? -6.402 -12.036 12.040 1.00 98.38 103 THR A O 1
ATOM 840 N N . GLU A 1 104 ? -7.292 -11.867 14.085 1.00 97.56 104 GLU A N 1
ATOM 841 C CA . GLU A 1 104 ? -6.820 -13.197 14.492 1.00 97.56 104 GLU A CA 1
ATOM 842 C C . GLU A 1 104 ? -7.440 -14.315 13.632 1.00 97.56 104 GLU A C 1
ATOM 844 O O . GLU A 1 104 ? -6.760 -15.289 13.304 1.00 97.56 104 GLU A O 1
ATOM 849 N N . GLU A 1 105 ? -8.676 -14.114 13.159 1.00 96.75 105 GLU A N 1
ATOM 850 C CA . GLU A 1 105 ? -9.381 -15.000 12.219 1.00 96.75 105 GLU A CA 1
ATOM 851 C C . GLU A 1 105 ? -8.876 -14.902 10.769 1.00 96.75 105 GLU A C 1
ATOM 853 O O . GLU A 1 105 ? -9.321 -15.643 9.895 1.00 96.75 105 GLU A O 1
ATOM 858 N N . GLY A 1 106 ? -7.923 -14.011 10.491 1.00 97.19 106 GLY A N 1
ATOM 859 C CA . GLY A 1 106 ? -7.281 -13.910 9.186 1.00 97.19 106 GLY A CA 1
ATOM 860 C C . GLY A 1 106 ? -7.924 -12.914 8.224 1.00 97.19 106 GLY A C 1
ATOM 861 O O . GLY A 1 106 ? -7.497 -12.854 7.075 1.00 97.19 106 GLY A O 1
ATOM 862 N N . LYS A 1 107 ? -8.891 -12.095 8.651 1.00 98.00 107 LYS A N 1
ATOM 863 C CA . LYS A 1 107 ? -9.519 -11.082 7.788 1.00 98.00 107 LYS A CA 1
ATOM 864 C C . LYS A 1 107 ? -8.662 -9.815 7.713 1.00 98.00 107 LYS A C 1
ATOM 866 O O . LYS A 1 107 ? -8.351 -9.226 8.747 1.00 98.00 107 LYS A O 1
ATOM 871 N N . ALA A 1 108 ? -8.310 -9.358 6.511 1.00 98.31 108 ALA A N 1
ATOM 872 C CA . ALA A 1 108 ? -7.647 -8.067 6.329 1.00 98.31 108 ALA A CA 1
ATOM 873 C C . ALA A 1 108 ? -8.617 -6.895 6.558 1.00 98.31 108 ALA A C 1
ATOM 875 O O . ALA A 1 108 ? -9.767 -6.912 6.112 1.00 98.31 108 ALA A O 1
ATOM 876 N N . CYS A 1 109 ? -8.157 -5.861 7.258 1.00 98.19 109 CYS A N 1
ATOM 877 C CA . CYS A 1 109 ? -8.899 -4.636 7.537 1.00 98.19 109 CYS A CA 1
ATOM 878 C C . CYS A 1 109 ? -7.975 -3.423 7.411 1.00 98.19 109 CYS A C 1
ATOM 880 O O . CYS A 1 109 ? -6.805 -3.481 7.795 1.00 98.19 109 CYS A O 1
ATOM 882 N N . VAL A 1 110 ? -8.515 -2.310 6.914 1.00 98.25 110 VAL A N 1
ATOM 883 C CA . VAL A 1 110 ? -7.781 -1.047 6.801 1.00 98.25 110 VAL A CA 1
ATOM 884 C C . VAL A 1 110 ? -8.562 0.073 7.473 1.00 98.25 110 VAL A C 1
ATOM 886 O O . VAL A 1 110 ? -9.713 0.353 7.128 1.00 98.25 110 VAL A O 1
ATOM 889 N N . LEU A 1 111 ? -7.922 0.722 8.441 1.00 97.94 111 LEU A N 1
ATOM 890 C CA . LEU A 1 111 ? -8.447 1.888 9.146 1.00 97.94 111 LEU A CA 1
ATOM 891 C C . LEU A 1 111 ? -7.517 3.091 8.942 1.00 97.94 111 LEU A C 1
ATOM 893 O O . LEU A 1 111 ? -6.336 2.921 8.637 1.00 97.94 111 LEU A O 1
ATOM 897 N N . ASP A 1 112 ? -8.029 4.304 9.150 1.00 97.00 112 ASP A N 1
ATOM 898 C CA . ASP A 1 112 ? -7.169 5.480 9.329 1.00 97.00 112 ASP A CA 1
ATOM 899 C C . ASP A 1 112 ? -6.160 5.228 10.455 1.00 97.00 112 ASP A C 1
ATOM 901 O O . ASP A 1 112 ? -6.452 4.583 11.465 1.00 97.00 112 ASP A O 1
ATOM 905 N N . ALA A 1 113 ? -4.953 5.760 10.295 1.00 97.94 113 ALA A N 1
ATOM 906 C CA . ALA A 1 113 ? -3.878 5.516 11.240 1.00 97.94 113 ALA A CA 1
ATOM 907 C C . ALA A 1 113 ? -4.106 6.158 12.610 1.00 97.94 113 ALA A C 1
ATOM 909 O O . ALA A 1 113 ? -3.604 5.636 13.599 1.00 97.94 113 ALA A O 1
ATOM 910 N N . TYR A 1 114 ? -4.796 7.293 12.706 1.00 98.12 114 TYR A N 1
ATOM 911 C CA . TYR A 1 114 ? -4.775 8.098 13.928 1.00 98.12 114 TYR A CA 1
ATOM 912 C C . TYR A 1 114 ? -5.967 7.818 14.841 1.00 98.12 114 TYR A C 1
ATOM 914 O O . TYR A 1 114 ? -7.130 7.970 14.471 1.00 98.12 114 TYR A O 1
ATOM 922 N N . CYS A 1 115 ? -5.665 7.449 16.085 1.00 98.06 115 CYS A N 1
ATOM 923 C CA . CYS A 1 115 ? -6.660 7.235 17.123 1.00 98.06 115 CYS A CA 1
ATOM 924 C C . CYS A 1 115 ? -7.409 8.547 17.440 1.00 98.06 115 CYS A C 1
ATOM 926 O O . CYS A 1 115 ? -6.757 9.531 17.804 1.00 98.06 115 CYS A O 1
ATOM 928 N N . PRO A 1 116 ? -8.757 8.568 17.429 1.00 96.75 116 PRO A N 1
ATOM 929 C CA . PRO A 1 116 ? -9.551 9.776 17.678 1.00 96.75 116 PRO A CA 1
ATOM 930 C C . PRO A 1 116 ? -9.476 10.279 19.127 1.00 96.75 116 PRO A C 1
ATOM 932 O O . PRO A 1 116 ? -10.020 11.333 19.430 1.00 96.75 116 PRO A O 1
ATOM 935 N N . HIS A 1 117 ? -8.834 9.532 20.035 1.00 96.19 117 HIS A N 1
ATOM 936 C CA . HIS A 1 117 ? -8.631 9.963 21.415 1.00 96.19 117 HIS A CA 1
ATOM 937 C C . HIS A 1 117 ? -7.604 11.101 21.496 1.00 96.19 117 HIS A C 1
ATOM 939 O O . HIS A 1 117 ? -7.965 12.226 21.817 1.00 96.19 117 HIS A O 1
ATOM 945 N N . LEU A 1 118 ? -6.329 10.814 21.206 1.00 96.81 118 LEU A N 1
ATOM 946 C CA . LEU A 1 118 ? -5.221 11.780 21.294 1.00 96.81 118 LEU A CA 1
ATOM 947 C C . LEU A 1 118 ? -4.209 11.630 20.141 1.00 96.81 118 LEU A C 1
ATOM 949 O O . LEU A 1 118 ? -3.044 11.987 20.283 1.00 96.81 118 LEU A O 1
ATOM 953 N N . GLY A 1 119 ? -4.629 1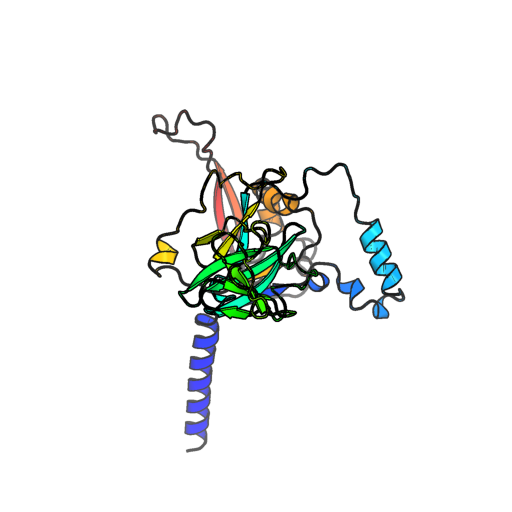1.067 19.003 1.00 96.88 119 GLY A N 1
ATOM 954 C CA . GLY A 1 119 ? -3.829 11.055 17.773 1.00 96.88 119 GLY A CA 1
ATOM 955 C C . GLY A 1 119 ? -2.678 10.047 17.734 1.00 96.88 119 GLY A C 1
ATOM 956 O O . GLY A 1 119 ? -1.788 10.179 16.902 1.00 96.88 119 GLY A O 1
ATOM 957 N N . ALA A 1 120 ? -2.660 9.034 18.605 1.00 98.12 120 ALA A N 1
ATOM 958 C CA . ALA A 1 120 ? -1.670 7.961 18.502 1.00 98.12 120 ALA A CA 1
ATOM 959 C C . ALA A 1 120 ? -1.846 7.172 17.195 1.00 98.12 120 ALA A C 1
ATOM 961 O O . ALA A 1 120 ? -2.973 6.850 16.813 1.00 98.12 120 ALA A O 1
ATOM 962 N N . HIS A 1 121 ? -0.737 6.834 16.539 1.00 98.44 121 HIS A N 1
ATOM 963 C CA . HIS A 1 121 ? -0.747 6.072 15.294 1.00 98.44 121 HIS A CA 1
ATOM 964 C C . HIS A 1 121 ? -0.980 4.578 15.581 1.00 98.44 121 HIS A C 1
ATOM 966 O O . HIS A 1 121 ? -0.101 3.887 16.085 1.00 98.44 121 HIS A O 1
ATOM 972 N N . LEU A 1 122 ? -2.151 4.055 15.227 1.00 98.56 122 LEU A N 1
ATOM 973 C CA . LEU A 1 122 ? -2.578 2.667 15.425 1.00 98.56 122 LEU A CA 1
ATOM 974 C C . LEU A 1 122 ? -1.656 1.669 14.712 1.00 98.56 122 LEU A C 1
ATOM 976 O O . LEU A 1 122 ? -1.331 0.630 15.269 1.00 98.56 122 LEU A O 1
ATOM 980 N N . GLY A 1 123 ? -1.167 2.011 13.517 1.00 97.69 123 GLY A N 1
ATOM 981 C CA . GLY A 1 123 ? -0.199 1.183 12.788 1.00 97.69 123 GLY A CA 1
ATOM 982 C C . GLY A 1 123 ? 1.214 1.128 13.387 1.00 97.69 123 GLY A C 1
ATOM 983 O O . GLY A 1 123 ? 2.013 0.307 12.951 1.00 97.69 123 GLY A O 1
ATOM 984 N N . ILE A 1 124 ? 1.544 1.979 14.369 1.00 97.44 124 ILE A N 1
ATOM 985 C CA . ILE A 1 124 ? 2.876 2.039 14.987 1.00 97.44 124 ILE A CA 1
ATOM 986 C C . ILE A 1 124 ? 2.749 1.656 16.459 1.00 97.44 124 ILE A C 1
ATOM 988 O O . ILE A 1 124 ? 2.327 2.451 17.293 1.00 97.44 124 ILE A O 1
ATOM 992 N N . GLY A 1 125 ? 3.109 0.414 16.779 1.00 94.12 125 GLY A N 1
ATOM 993 C CA . GLY A 1 125 ? 3.035 -0.133 18.137 1.00 94.12 125 GLY A CA 1
ATOM 994 C C . GLY A 1 125 ? 1.638 -0.586 18.573 1.00 94.12 125 GLY A C 1
ATOM 995 O O . GLY A 1 125 ? 1.513 -1.176 19.646 1.00 94.12 125 GLY A O 1
ATOM 996 N N . GLY A 1 126 ? 0.595 -0.341 17.772 1.00 97.31 126 GLY A N 1
ATOM 997 C CA . GLY A 1 126 ? -0.703 -0.973 17.991 1.00 97.31 126 GLY A CA 1
ATOM 998 C C . GLY A 1 126 ? -0.624 -2.484 17.810 1.00 97.31 126 GLY A C 1
ATOM 999 O O . GLY A 1 126 ? 0.310 -3.015 17.207 1.00 97.31 126 GLY A O 1
ATOM 1000 N N . ARG A 1 127 ? -1.611 -3.187 18.358 1.00 98.06 127 ARG A N 1
ATOM 1001 C CA . ARG A 1 127 ? -1.692 -4.649 18.274 1.00 98.06 127 ARG A CA 1
ATOM 1002 C C . ARG A 1 127 ? -3.103 -5.093 17.954 1.00 98.06 127 ARG A C 1
ATOM 1004 O O . ARG A 1 127 ? -4.056 -4.399 18.294 1.00 98.06 127 ARG A O 1
ATOM 1011 N N . VAL A 1 128 ? -3.235 -6.251 17.331 1.00 98.69 128 VAL A N 1
ATOM 1012 C CA . VAL A 1 128 ? -4.543 -6.845 17.059 1.00 98.69 128 VAL A CA 1
ATOM 1013 C C . VAL A 1 128 ? -5.020 -7.597 18.300 1.00 98.69 128 VAL A C 1
ATOM 1015 O O . VAL A 1 128 ? -4.221 -8.230 18.987 1.00 98.69 128 VAL A O 1
ATOM 1018 N N . VAL A 1 129 ? -6.310 -7.476 18.604 1.00 98.12 129 VAL A N 1
ATOM 1019 C CA . VAL A 1 129 ? -7.009 -8.202 19.669 1.00 98.12 129 VAL A CA 1
ATOM 1020 C C . VAL A 1 129 ? -8.342 -8.674 19.092 1.00 98.12 129 VAL A C 1
ATOM 1022 O O . VAL A 1 129 ? -9.262 -7.870 18.910 1.00 98.12 129 VAL A O 1
ATOM 1025 N N . GLY A 1 130 ? -8.432 -9.960 18.751 1.00 97.81 130 GLY A N 1
ATOM 1026 C CA . GLY A 1 130 ? -9.560 -10.520 17.997 1.00 97.81 130 GLY A CA 1
ATOM 1027 C C . GLY A 1 130 ? -9.767 -9.799 16.657 1.00 97.81 130 GLY A C 1
ATOM 1028 O O . GLY A 1 130 ? -8.878 -9.785 15.802 1.00 97.81 130 GLY A O 1
ATOM 1029 N N . ASP A 1 131 ? -10.926 -9.149 16.502 1.00 98.06 131 ASP A N 1
ATOM 1030 C CA . ASP A 1 131 ? -11.295 -8.354 15.317 1.00 98.06 131 ASP A CA 1
ATOM 1031 C C . ASP A 1 131 ? -10.983 -6.856 15.437 1.00 98.06 131 ASP A C 1
ATOM 1033 O O . ASP A 1 131 ? -11.390 -6.048 14.593 1.00 98.06 131 ASP A O 1
ATOM 1037 N N . CYS A 1 132 ? -10.318 -6.451 16.517 1.00 98.56 132 CYS A N 1
ATOM 1038 C CA . CYS A 1 132 ? -10.030 -5.055 16.800 1.00 98.56 132 CYS A CA 1
ATOM 1039 C C . CYS A 1 132 ? -8.537 -4.758 16.702 1.00 98.56 132 CYS A C 1
ATOM 1041 O O . CYS A 1 132 ? -7.694 -5.608 16.977 1.00 98.56 132 CYS A O 1
ATOM 1043 N N . ILE A 1 133 ? -8.215 -3.506 16.395 1.00 98.69 133 ILE A N 1
ATOM 1044 C CA . ILE A 1 133 ? -6.894 -2.947 16.654 1.00 98.69 133 ILE A CA 1
ATOM 1045 C C . ILE A 1 133 ? -6.919 -2.189 17.977 1.00 98.69 133 ILE A C 1
ATOM 1047 O O . ILE A 1 133 ? -7.777 -1.335 18.210 1.00 98.69 133 ILE A O 1
ATOM 1051 N N . GLU A 1 134 ? -5.980 -2.507 18.857 1.00 98.69 134 GLU A N 1
ATOM 1052 C CA . GLU A 1 134 ? -5.776 -1.811 20.112 1.00 98.69 134 GLU A CA 1
ATOM 1053 C C . GLU A 1 134 ? -4.731 -0.702 19.957 1.00 98.69 134 GLU A C 1
ATOM 1055 O O . GLU A 1 134 ? -3.597 -0.925 19.526 1.00 98.69 134 GLU A O 1
ATOM 1060 N N . CYS A 1 135 ? -5.124 0.506 20.357 1.00 98.62 135 CYS A N 1
ATOM 1061 C CA . CYS A 1 135 ? -4.276 1.683 20.372 1.00 98.62 135 CYS A CA 1
ATOM 1062 C C . CYS A 1 135 ? -3.119 1.528 21.376 1.00 98.62 135 CYS A C 1
ATOM 1064 O O . CYS A 1 135 ? -3.374 1.274 22.557 1.00 98.62 135 CYS A O 1
ATOM 1066 N N . PRO A 1 136 ? -1.863 1.793 20.965 1.00 98.25 136 PRO A N 1
ATOM 1067 C CA . PRO A 1 136 ? -0.686 1.625 21.822 1.00 98.25 136 PRO A CA 1
ATOM 1068 C C . PRO A 1 136 ? -0.646 2.575 23.017 1.00 98.25 136 PRO A C 1
ATOM 1070 O O . PRO A 1 136 ? 0.080 2.332 23.974 1.00 98.25 136 PRO A O 1
ATOM 1073 N N . PHE A 1 137 ? -1.378 3.689 22.953 1.00 98.19 137 PHE A N 1
ATOM 1074 C CA . PHE A 1 137 ? -1.244 4.741 23.952 1.00 98.19 137 PHE A CA 1
ATOM 1075 C C . PHE A 1 137 ? -2.098 4.465 25.196 1.00 98.19 137 PHE A C 1
ATOM 1077 O O . PHE A 1 137 ? -1.618 4.566 26.318 1.00 98.19 137 PHE A O 1
ATOM 1084 N N . HIS A 1 138 ? -3.366 4.094 25.004 1.00 97.88 138 HIS A N 1
ATOM 1085 C CA . HIS A 1 138 ? -4.334 3.971 26.103 1.00 97.88 138 HIS A CA 1
ATOM 1086 C C . HIS A 1 138 ? -5.183 2.695 26.031 1.00 97.88 138 HIS A C 1
ATOM 1088 O O . HIS A 1 138 ? -6.152 2.556 26.774 1.00 97.88 138 HIS A O 1
ATOM 1094 N N . GLY A 1 139 ? -4.882 1.784 25.106 1.00 97.88 139 GLY A N 1
ATOM 1095 C CA . GLY A 1 139 ? -5.581 0.507 24.999 1.00 97.88 139 GLY A CA 1
ATOM 1096 C C . GLY A 1 139 ? -6.997 0.575 24.418 1.00 97.88 139 GLY A C 1
ATOM 1097 O O . GLY A 1 139 ? -7.750 -0.382 24.544 1.00 97.88 139 GLY A O 1
ATOM 1098 N N . TRP A 1 140 ? -7.402 1.692 23.802 1.00 98.31 140 TRP A N 1
ATOM 1099 C CA . TRP A 1 140 ? -8.706 1.772 23.131 1.00 98.31 140 TRP A CA 1
ATOM 1100 C C . TRP A 1 140 ? -8.733 0.812 21.947 1.00 98.31 140 TRP A C 1
ATOM 1102 O O . TRP A 1 140 ? -7.820 0.841 21.121 1.00 98.31 140 TRP A O 1
ATOM 1112 N N . GLN A 1 141 ? -9.780 0.000 21.852 1.00 98.50 141 GLN A N 1
ATOM 1113 C CA . GLN A 1 141 ? -9.928 -0.997 20.795 1.00 98.50 141 GLN A CA 1
ATOM 1114 C C . GLN A 1 141 ? -10.931 -0.522 19.750 1.00 98.50 141 GLN A C 1
ATOM 1116 O O . GLN A 1 141 ? -12.014 -0.059 20.111 1.00 98.50 141 GLN A O 1
ATOM 1121 N N . PHE A 1 142 ? -10.572 -0.639 18.472 1.00 98.69 142 PHE A N 1
ATOM 1122 C CA . PHE A 1 142 ? -11.400 -0.242 17.332 1.00 98.69 142 PHE A CA 1
ATOM 1123 C C . PHE A 1 142 ? -11.634 -1.434 16.405 1.00 98.69 142 PHE A C 1
ATOM 1125 O O . PHE A 1 142 ? -10.678 -2.074 15.975 1.00 98.69 142 PHE A O 1
ATOM 1132 N N . ASN A 1 143 ? -12.895 -1.733 16.097 1.00 98.25 143 ASN A N 1
ATOM 1133 C CA . ASN A 1 143 ? -13.276 -2.874 15.269 1.00 98.25 143 ASN A CA 1
ATOM 1134 C C . ASN A 1 143 ? -12.849 -2.682 13.805 1.00 98.25 143 ASN A C 1
ATOM 1136 O O . ASN A 1 143 ? -13.106 -1.634 13.223 1.00 98.25 143 ASN A O 1
ATOM 1140 N N . GLY A 1 144 ? -12.251 -3.693 13.175 1.00 97.19 144 GLY A N 1
ATOM 1141 C CA . GLY A 1 144 ? -11.800 -3.596 11.780 1.00 97.19 144 GLY A CA 1
ATOM 1142 C C . GLY A 1 144 ? -12.923 -3.506 10.745 1.00 97.19 144 GLY A C 1
ATOM 1143 O O . GLY A 1 144 ? -12.733 -2.951 9.664 1.00 97.19 144 GLY A O 1
ATOM 1144 N N . ASN A 1 145 ? -14.117 -4.012 11.062 1.00 94.75 145 ASN A N 1
ATOM 1145 C CA . ASN A 1 145 ? -15.235 -4.059 10.125 1.00 94.75 145 ASN A CA 1
ATOM 1146 C C . ASN A 1 145 ? -15.974 -2.725 9.985 1.00 94.75 145 ASN A C 1
ATOM 1148 O O . ASN A 1 145 ? -16.556 -2.477 8.932 1.00 94.75 145 ASN A O 1
ATOM 1152 N N . ASP A 1 146 ? -15.990 -1.881 11.015 1.00 94.38 146 ASP A N 1
ATOM 1153 C CA . ASP A 1 146 ? -16.695 -0.594 10.975 1.00 94.38 146 ASP A CA 1
ATOM 1154 C C . ASP A 1 146 ? -15.943 0.568 11.646 1.00 94.38 146 ASP A C 1
ATOM 1156 O O . ASP A 1 146 ? -16.405 1.710 11.607 1.00 94.38 146 ASP A O 1
ATOM 1160 N N . GLY A 1 147 ? -14.786 0.305 12.250 1.00 96.75 147 GLY A N 1
ATOM 1161 C CA . GLY A 1 147 ? -13.955 1.290 12.932 1.00 96.75 147 GLY A CA 1
ATOM 1162 C C . GLY A 1 147 ? -14.498 1.763 14.282 1.00 96.75 147 GLY A C 1
ATOM 1163 O O . GLY A 1 147 ? -13.894 2.648 14.893 1.00 96.75 147 GLY A O 1
ATOM 1164 N N . LYS A 1 148 ? -15.636 1.241 14.770 1.00 97.75 148 LYS A N 1
ATOM 1165 C CA . LYS A 1 148 ? -16.202 1.660 16.063 1.00 97.75 148 LYS A CA 1
ATOM 1166 C C . LYS A 1 148 ? -15.274 1.276 17.201 1.00 97.75 148 LYS A C 1
ATOM 1168 O O . LYS A 1 148 ? -14.723 0.177 17.218 1.00 97.75 148 LYS A O 1
ATOM 1173 N N . CYS A 1 149 ? -15.171 2.151 18.194 1.00 98.38 149 CYS A N 1
ATOM 1174 C CA . CYS A 1 149 ? -14.548 1.795 19.453 1.00 98.38 149 CYS A CA 1
ATOM 1175 C C . CYS A 1 149 ? -15.423 0.763 20.178 1.00 98.38 149 CYS A C 1
ATOM 1177 O O . CYS A 1 149 ? -16.610 0.997 20.415 1.00 98.38 149 CYS A O 1
ATOM 1179 N N . THR A 1 150 ? -14.846 -0.390 20.496 1.00 97.31 150 THR A N 1
ATOM 1180 C CA . THR A 1 150 ? -15.532 -1.508 21.161 1.00 97.31 150 THR A CA 1
ATOM 1181 C C . THR A 1 150 ? -15.207 -1.575 22.645 1.00 97.31 150 THR A C 1
ATOM 1183 O O . THR A 1 150 ? -16.033 -2.036 23.429 1.00 97.31 150 THR A O 1
ATOM 1186 N N . SER A 1 151 ? -14.027 -1.094 23.045 1.00 96.94 151 SER A N 1
ATOM 1187 C CA . SER A 1 151 ? -13.551 -1.175 24.423 1.00 96.94 151 SER A CA 1
ATOM 1188 C C . SER A 1 151 ? -12.651 0.004 24.790 1.00 96.94 151 SER A C 1
ATOM 1190 O O . SER A 1 151 ? -11.771 0.399 24.021 1.00 96.94 151 SER A O 1
ATOM 1192 N N . ILE A 1 152 ? -12.865 0.537 25.997 1.00 97.56 152 ILE A N 1
ATOM 1193 C CA . ILE A 1 152 ? -11.992 1.500 26.679 1.00 97.56 152 ILE A CA 1
ATOM 1194 C C . ILE A 1 152 ? -11.617 0.854 28.022 1.00 97.56 152 ILE A C 1
ATOM 1196 O O . ILE A 1 152 ? -12.409 0.946 28.963 1.00 97.56 152 ILE A O 1
ATOM 1200 N N . PRO A 1 153 ? -10.451 0.187 28.139 1.00 95.31 153 PRO A N 1
ATOM 1201 C CA . PRO A 1 153 ? -10.178 -0.769 29.222 1.00 95.31 153 PRO A CA 1
ATOM 1202 C C . PRO A 1 153 ? -10.310 -0.218 30.646 1.00 95.31 153 PRO A C 1
ATOM 1204 O O . PRO A 1 153 ? -10.634 -0.950 31.576 1.00 95.31 153 PRO A O 1
ATOM 1207 N N . TYR A 1 154 ? -10.056 1.077 30.828 1.00 95.12 154 TYR A N 1
ATOM 1208 C CA . TYR A 1 154 ? -10.091 1.746 32.130 1.00 95.12 154 TYR A CA 1
ATOM 1209 C C . TYR A 1 154 ? -11.419 2.463 32.423 1.00 95.12 154 TYR A C 1
ATOM 1211 O O . TYR A 1 154 ? -11.588 3.021 33.507 1.00 95.12 154 TYR A O 1
ATOM 1219 N N . SER A 1 155 ? -12.366 2.477 31.481 1.00 93.69 155 SER A N 1
ATOM 1220 C CA . SER A 1 155 ? -13.676 3.094 31.680 1.00 93.69 155 SER A CA 1
ATOM 1221 C C . SER A 1 155 ? -14.701 2.048 32.103 1.00 93.69 155 SER A C 1
ATOM 1223 O O . SER A 1 155 ? -14.873 1.026 31.449 1.00 93.69 155 SER A O 1
ATOM 1225 N N . LYS A 1 156 ? -15.443 2.339 33.176 1.00 89.88 156 LYS A N 1
ATOM 1226 C CA . LYS A 1 156 ? -16.643 1.573 33.563 1.00 89.88 156 LYS A CA 1
ATOM 1227 C C . LYS A 1 156 ? -17.914 2.077 32.867 1.00 89.88 156 LYS A C 1
ATOM 1229 O O . LYS A 1 156 ? -18.980 1.493 33.040 1.00 89.88 156 LYS A O 1
ATOM 1234 N N . GLY A 1 157 ? -17.820 3.199 32.151 1.00 88.81 157 GLY A N 1
ATOM 1235 C CA . GLY A 1 157 ? -18.932 3.816 31.436 1.00 88.81 157 GLY A CA 1
ATOM 1236 C C . GLY A 1 157 ? -19.113 3.251 30.029 1.00 88.81 157 GLY A C 1
ATOM 1237 O O . GLY A 1 157 ? -18.277 2.511 29.516 1.00 88.81 157 GLY A O 1
ATOM 1238 N N . LYS A 1 158 ? -20.207 3.647 29.376 1.00 91.25 158 LYS A N 1
ATOM 1239 C CA . LYS A 1 158 ? -20.466 3.295 27.977 1.00 91.25 158 LYS A CA 1
ATOM 1240 C C . LYS A 1 158 ? -19.451 3.985 27.059 1.00 91.25 158 LYS A C 1
ATOM 1242 O O . LYS A 1 158 ? -19.177 5.173 27.227 1.00 91.25 158 LYS A O 1
ATOM 1247 N N . VAL A 1 159 ? -18.944 3.257 26.066 1.00 94.19 159 VAL A N 1
ATOM 1248 C CA . VAL A 1 159 ? -18.114 3.835 25.000 1.00 94.19 159 VAL A CA 1
ATOM 1249 C C . VAL A 1 159 ? -18.919 4.914 24.252 1.00 94.19 159 VAL A C 1
ATOM 1251 O O . VAL A 1 159 ? -20.072 4.651 23.886 1.00 94.19 159 VAL A O 1
ATOM 1254 N N . PRO A 1 160 ? -18.365 6.123 24.029 1.00 92.56 160 PRO A N 1
ATOM 1255 C CA . PRO A 1 160 ? -19.049 7.171 23.274 1.00 92.56 160 PRO A CA 1
ATOM 1256 C C . PRO A 1 160 ? -19.445 6.686 21.874 1.00 92.56 160 PRO A C 1
ATOM 1258 O O . PRO A 1 160 ? -18.639 6.086 21.169 1.00 92.56 160 PRO A O 1
ATOM 1261 N N . SER A 1 161 ? -20.675 6.963 21.436 1.00 90.88 161 SER A N 1
ATOM 1262 C CA . SER A 1 161 ? -21.190 6.476 20.143 1.00 90.88 161 SER A CA 1
ATOM 1263 C C . SER A 1 161 ? -20.440 7.035 18.928 1.00 90.88 161 SER A C 1
ATOM 1265 O O . SER A 1 161 ? -20.450 6.423 17.861 1.00 90.88 161 SER A O 1
ATOM 1267 N N . ASN A 1 162 ? -19.792 8.187 19.090 1.00 92.31 162 ASN A N 1
ATOM 1268 C CA . ASN A 1 162 ? -18.964 8.846 18.086 1.00 92.31 162 ASN A CA 1
ATOM 1269 C C . ASN A 1 162 ? -17.483 8.427 18.140 1.00 92.31 162 ASN A C 1
ATOM 1271 O O . ASN A 1 162 ? -16.717 8.860 17.283 1.00 92.31 162 ASN A O 1
ATOM 1275 N N . ALA A 1 163 ? -17.062 7.605 19.109 1.00 95.56 163 ALA A N 1
ATOM 1276 C CA . ALA A 1 163 ? -15.697 7.092 19.169 1.00 95.56 163 ALA A CA 1
ATOM 1277 C C . ALA A 1 163 ? -15.490 6.067 18.047 1.00 95.56 163 ALA A C 1
ATOM 1279 O O . ALA A 1 163 ? -15.834 4.892 18.176 1.00 95.56 163 ALA A O 1
ATOM 1280 N N . ARG A 1 164 ? -14.959 6.531 16.917 1.00 96.50 164 ARG A N 1
ATOM 1281 C CA . ARG A 1 164 ? -14.770 5.736 15.706 1.00 96.50 164 ARG A CA 1
ATOM 1282 C C . ARG A 1 164 ? -13.528 6.201 14.957 1.00 96.50 164 ARG A C 1
ATOM 1284 O O . ARG A 1 164 ? -13.280 7.397 14.854 1.00 96.50 164 ARG A O 1
ATOM 1291 N N . VAL A 1 165 ? -12.788 5.246 14.412 1.00 96.06 165 VAL A N 1
ATOM 1292 C CA . VAL A 1 165 ? -11.755 5.474 13.400 1.00 96.06 165 VAL A CA 1
ATOM 1293 C C . VAL A 1 165 ? -12.386 5.235 12.034 1.00 96.06 165 VAL A C 1
ATOM 1295 O O . VAL A 1 165 ? -13.211 4.335 11.879 1.00 96.06 165 VAL A O 1
ATOM 1298 N N . LYS A 1 166 ? -12.035 6.032 11.029 1.00 92.50 166 LYS A N 1
ATOM 1299 C CA . LYS A 1 166 ? -12.533 5.798 9.675 1.00 92.50 166 LYS A CA 1
ATOM 1300 C C . LYS A 1 166 ? -12.071 4.421 9.180 1.00 92.50 166 LYS A C 1
ATOM 1302 O O . LYS A 1 166 ? -10.897 4.078 9.296 1.00 92.50 166 LYS A O 1
ATOM 1307 N N . LYS A 1 167 ? -12.998 3.664 8.597 1.00 93.81 167 LYS A N 1
ATOM 1308 C CA . LYS A 1 167 ? -12.719 2.428 7.863 1.00 93.81 167 LYS A CA 1
ATOM 1309 C C . LYS A 1 167 ? -12.576 2.738 6.377 1.00 93.81 167 LYS A C 1
ATOM 1311 O O . LYS A 1 167 ? -13.363 3.515 5.839 1.00 93.81 167 LYS A O 1
ATOM 1316 N N . TRP A 1 168 ? -11.615 2.103 5.722 1.00 94.75 168 TRP A N 1
ATOM 1317 C CA . TRP A 1 168 ? -11.497 2.108 4.267 1.00 94.75 168 TRP A CA 1
ATOM 1318 C C . TRP A 1 168 ? -12.188 0.871 3.682 1.00 94.75 168 TRP A C 1
ATOM 1320 O O . TRP A 1 168 ? -11.990 -0.233 4.209 1.00 94.75 168 TRP A O 1
ATOM 1330 N N . PRO A 1 169 ? -12.990 0.996 2.605 1.00 94.19 169 PRO A N 1
ATOM 1331 C CA . PRO A 1 169 ? -13.445 -0.178 1.871 1.00 94.19 169 PRO A CA 1
ATOM 1332 C C . PRO A 1 169 ? -12.216 -0.965 1.420 1.00 94.19 169 PRO A C 1
ATOM 1334 O O . PRO A 1 169 ? -11.310 -0.414 0.799 1.00 94.19 169 PRO A O 1
ATOM 1337 N N . THR A 1 170 ? -12.160 -2.228 1.830 1.00 95.62 170 THR A N 1
ATOM 1338 C CA . THR A 1 170 ? -10.983 -3.088 1.701 1.00 95.62 170 THR A CA 1
ATOM 1339 C C . THR A 1 170 ? -11.368 -4.308 0.885 1.00 95.62 170 THR A C 1
ATOM 1341 O O . THR A 1 170 ? -12.407 -4.915 1.153 1.00 95.62 170 THR A O 1
ATOM 1344 N N . HIS A 1 171 ? -10.531 -4.683 -0.076 1.00 96.81 171 HIS A N 1
ATOM 1345 C CA . HIS A 1 171 ? -10.706 -5.899 -0.857 1.00 96.81 171 HIS A CA 1
ATOM 1346 C C . HIS A 1 171 ? -9.383 -6.655 -0.910 1.00 96.81 171 HIS A C 1
ATOM 1348 O O . HIS A 1 171 ? -8.366 -6.113 -1.335 1.00 96.81 171 HIS A O 1
ATOM 1354 N N . GLU A 1 172 ? -9.380 -7.888 -0.418 1.00 98.00 172 GLU A N 1
ATOM 1355 C CA . GLU A 1 172 ? -8.214 -8.763 -0.446 1.00 98.00 172 GLU A CA 1
ATOM 1356 C C . GLU A 1 172 ? -8.416 -9.802 -1.545 1.00 98.00 172 GLU A C 1
ATOM 1358 O O . GLU A 1 172 ? -9.321 -10.628 -1.456 1.00 98.00 172 GLU A O 1
ATOM 1363 N N . VAL A 1 173 ? -7.593 -9.739 -2.590 1.00 97.31 173 VAL A N 1
ATOM 1364 C CA . VAL A 1 173 ? -7.697 -10.626 -3.755 1.00 97.31 173 VAL A CA 1
ATOM 1365 C C . VAL A 1 173 ? -6.347 -10.712 -4.463 1.00 97.31 173 VAL A C 1
ATOM 1367 O O . VAL A 1 173 ? -5.519 -9.806 -4.354 1.00 97.31 173 VAL A O 1
ATOM 1370 N N . ASN A 1 174 ? -6.098 -11.806 -5.186 1.00 95.88 174 ASN A N 1
ATOM 1371 C CA . ASN A 1 174 ? -4.893 -11.999 -6.005 1.00 95.88 174 ASN A CA 1
ATOM 1372 C C . ASN A 1 174 ? -3.560 -11.811 -5.244 1.00 95.88 174 ASN A C 1
ATOM 1374 O O . ASN A 1 174 ? -2.548 -11.453 -5.843 1.00 95.88 174 ASN A O 1
ATOM 1378 N N . GLY A 1 175 ? -3.551 -12.043 -3.925 1.00 95.12 175 GLY A N 1
ATOM 1379 C CA . GLY A 1 175 ? -2.365 -11.893 -3.074 1.00 95.12 175 GLY A CA 1
ATOM 1380 C C . GLY A 1 175 ? -2.064 -10.462 -2.613 1.00 95.12 175 GLY A C 1
ATOM 1381 O O . GLY A 1 175 ? -1.000 -10.233 -2.043 1.00 95.12 175 GLY A O 1
ATOM 1382 N N . PHE A 1 176 ? -2.978 -9.508 -2.801 1.00 97.31 176 PHE A N 1
ATOM 1383 C CA . PHE A 1 176 ? -2.815 -8.111 -2.384 1.00 97.31 176 PHE A CA 1
ATOM 1384 C C . PHE A 1 176 ? -3.999 -7.624 -1.547 1.00 97.31 176 PHE A C 1
ATOM 1386 O O . PHE A 1 176 ? -5.120 -8.115 -1.681 1.00 97.31 176 PHE A O 1
ATOM 1393 N N . ILE A 1 177 ? -3.744 -6.624 -0.701 1.00 98.44 177 ILE A N 1
ATOM 1394 C CA . ILE A 1 177 ? -4.776 -5.885 0.032 1.00 98.44 177 ILE A CA 1
ATOM 1395 C C . ILE A 1 177 ? -4.977 -4.540 -0.665 1.00 98.44 177 ILE A C 1
ATOM 1397 O O . ILE A 1 177 ? -4.051 -3.729 -0.751 1.00 98.44 177 ILE A O 1
ATOM 1401 N N . PHE A 1 178 ? -6.192 -4.304 -1.153 1.00 98.19 178 PHE A N 1
ATOM 1402 C CA . PHE A 1 178 ? -6.586 -3.078 -1.837 1.00 98.19 178 PHE A CA 1
ATOM 1403 C C . PHE A 1 178 ? -7.473 -2.203 -0.957 1.00 98.19 178 PHE A C 1
ATOM 1405 O O . PHE A 1 178 ? -8.263 -2.714 -0.159 1.00 98.19 178 PHE A O 1
ATOM 1412 N N . VAL A 1 179 ? -7.404 -0.889 -1.177 1.00 96.19 179 VAL A N 1
ATOM 1413 C CA . VAL A 1 179 ? -8.395 0.072 -0.677 1.00 96.19 179 VAL A CA 1
ATOM 1414 C C . VAL A 1 179 ? -9.066 0.825 -1.808 1.00 96.19 179 VAL A C 1
ATOM 1416 O O . VAL A 1 179 ? -8.438 1.122 -2.826 1.00 96.19 179 VAL A O 1
ATOM 1419 N N . TRP A 1 180 ? -10.342 1.138 -1.614 1.00 94.25 180 TRP A N 1
ATOM 1420 C CA . TRP A 1 180 ? -11.078 2.029 -2.498 1.00 94.25 180 TRP A CA 1
ATOM 1421 C C . TRP A 1 180 ? -10.834 3.477 -2.092 1.00 94.25 180 TRP A C 1
ATOM 1423 O O . TRP A 1 180 ? -11.050 3.861 -0.937 1.00 94.25 180 TRP A O 1
ATOM 1433 N N . TYR A 1 181 ? -10.398 4.280 -3.052 1.00 91.31 181 TYR A N 1
ATOM 1434 C CA . TYR A 1 181 ? -10.240 5.715 -2.906 1.00 91.31 181 TYR A CA 1
ATOM 1435 C C . TYR A 1 181 ? -11.277 6.451 -3.740 1.00 91.31 181 TYR A C 1
ATOM 1437 O O . TYR A 1 181 ? -11.543 6.093 -4.888 1.00 91.31 181 TYR A O 1
ATOM 1445 N N . HIS A 1 182 ? -11.806 7.524 -3.163 1.00 87.94 182 HIS A N 1
ATOM 1446 C CA . HIS A 1 182 ? -12.671 8.465 -3.847 1.00 87.94 182 HIS A CA 1
ATOM 1447 C C . HIS A 1 182 ? -12.277 9.891 -3.443 1.00 87.94 182 HIS A C 1
ATOM 1449 O O . HIS A 1 182 ? -12.069 10.168 -2.259 1.00 87.94 182 HIS A O 1
ATOM 1455 N N . ALA A 1 183 ? -12.142 10.779 -4.426 1.00 82.75 183 ALA A N 1
ATOM 1456 C CA . ALA A 1 183 ? -11.701 12.158 -4.247 1.00 82.75 183 ALA A CA 1
ATOM 1457 C C . ALA A 1 183 ? -12.754 13.018 -3.533 1.00 82.75 183 ALA A C 1
ATOM 1459 O O . ALA A 1 183 ? -12.411 13.957 -2.812 1.00 82.75 183 ALA A O 1
ATOM 1460 N N . GLU A 1 184 ? -14.037 12.699 -3.712 1.00 79.56 184 GLU A N 1
ATOM 1461 C CA . GLU A 1 184 ? -15.109 13.369 -2.978 1.00 79.56 184 GLU A CA 1
ATOM 1462 C C . GLU A 1 184 ? -15.133 12.938 -1.509 1.00 79.56 184 GLU A C 1
ATOM 1464 O O . GLU A 1 184 ? -14.855 11.793 -1.151 1.00 79.56 184 GLU A O 1
ATOM 1469 N N . SER A 1 185 ? -15.471 13.887 -0.638 1.00 59.16 185 SER A N 1
ATOM 1470 C CA . SER A 1 185 ? -15.449 13.709 0.812 1.00 59.16 185 SER A CA 1
ATOM 1471 C C . SER A 1 185 ? -16.571 12.820 1.347 1.00 59.16 185 SER A C 1
ATOM 1473 O O . SER A 1 185 ? -16.475 12.390 2.502 1.00 59.16 185 SER A O 1
ATOM 1475 N N . ASP A 1 186 ? -17.591 12.511 0.536 1.00 62.00 186 ASP A N 1
ATOM 1476 C CA . ASP A 1 186 ? -18.588 11.499 0.875 1.00 62.00 186 ASP A CA 1
ATOM 1477 C C . ASP A 1 186 ? -17.992 10.098 0.698 1.00 62.00 186 ASP A C 1
ATOM 1479 O O . ASP A 1 186 ? -18.130 9.402 -0.303 1.00 62.00 186 ASP A O 1
ATOM 1483 N N . LYS A 1 187 ? -17.258 9.705 1.732 1.00 52.84 187 LYS A N 1
ATOM 1484 C CA . LYS A 1 187 ? -16.494 8.461 1.825 1.00 52.84 187 LYS A CA 1
ATOM 1485 C C . LYS A 1 187 ? -17.392 7.245 2.127 1.00 52.84 187 LYS A C 1
ATOM 1487 O O . LYS A 1 187 ? -16.866 6.198 2.495 1.00 52.84 187 LYS A O 1
ATOM 1492 N N . SER A 1 188 ? -18.721 7.398 2.019 1.00 53.94 188 SER A N 1
ATOM 1493 C CA . SER A 1 188 ? -19.708 6.307 2.042 1.00 53.94 188 SER A CA 1
ATOM 1494 C C . SER A 1 188 ? -19.994 5.722 0.656 1.00 53.94 188 SER A C 1
ATOM 1496 O O . SER A 1 188 ? -20.746 4.756 0.549 1.00 53.94 188 SER A O 1
ATOM 1498 N N . LEU A 1 189 ? -19.383 6.287 -0.391 1.00 66.25 189 LEU A N 1
ATOM 1499 C CA . LEU A 1 189 ? -19.448 5.746 -1.740 1.00 66.25 189 LEU A CA 1
ATOM 1500 C C . LEU A 1 189 ? -18.769 4.376 -1.771 1.00 66.25 189 LEU A C 1
ATOM 1502 O O . LEU A 1 189 ? -17.540 4.253 -1.771 1.00 66.25 189 LEU A O 1
ATOM 1506 N N . GLU A 1 190 ? -19.613 3.351 -1.741 1.00 79.69 190 GLU A N 1
ATOM 1507 C CA . GLU A 1 190 ? -19.218 1.969 -1.944 1.00 79.69 190 GLU A CA 1
ATOM 1508 C C . GLU A 1 190 ? -18.537 1.820 -3.317 1.00 79.69 190 GLU A C 1
ATOM 1510 O O . GLU A 1 190 ? -18.875 2.542 -4.261 1.00 79.69 190 GLU A O 1
ATOM 1515 N N . PRO A 1 191 ? -17.571 0.899 -3.450 1.00 89.25 191 PRO A N 1
ATOM 1516 C CA . PRO A 1 191 ? -16.900 0.651 -4.719 1.00 89.25 191 PRO A CA 1
ATOM 1517 C C . PRO A 1 191 ? -17.896 0.306 -5.834 1.00 89.25 191 PRO A C 1
ATOM 1519 O O . PRO A 1 191 ? -18.718 -0.595 -5.682 1.00 89.25 191 PRO A O 1
ATOM 1522 N N . GLU A 1 192 ? -17.791 0.986 -6.977 1.00 87.94 192 GLU A N 1
ATOM 1523 C CA . GLU A 1 192 ? -18.671 0.752 -8.138 1.00 87.94 192 GLU A CA 1
ATOM 1524 C C . GLU A 1 192 ? -18.328 -0.539 -8.898 1.00 87.94 192 GLU A C 1
ATOM 1526 O O . GLU A 1 192 ? -19.140 -1.088 -9.640 1.00 87.94 192 GLU A O 1
ATOM 1531 N N . TRP A 1 193 ? -17.104 -1.025 -8.716 1.00 92.31 193 TRP A N 1
ATOM 1532 C CA . TRP A 1 193 ? -16.578 -2.250 -9.301 1.00 92.31 193 TRP A CA 1
ATOM 1533 C C . TRP A 1 193 ? -15.631 -2.916 -8.304 1.00 92.31 193 TRP A C 1
ATOM 1535 O O . TRP A 1 193 ? -15.179 -2.288 -7.346 1.00 92.31 193 TRP A O 1
ATOM 1545 N N . THR A 1 194 ? -15.304 -4.185 -8.523 1.00 93.25 194 THR A N 1
ATOM 1546 C CA . THR A 1 194 ? -14.342 -4.936 -7.705 1.00 93.25 194 THR A CA 1
ATOM 1547 C C . THR A 1 194 ? -13.188 -5.424 -8.563 1.00 93.25 194 THR A C 1
ATOM 1549 O O . THR A 1 194 ? -13.375 -5.745 -9.736 1.00 93.25 194 THR A O 1
ATOM 1552 N N . VAL A 1 195 ? -11.995 -5.515 -7.978 1.00 94.00 195 VAL A N 1
ATOM 1553 C CA . VAL A 1 195 ? -10.852 -6.141 -8.652 1.00 94.00 195 VAL A CA 1
ATOM 1554 C C . VAL A 1 195 ? -11.207 -7.608 -8.939 1.00 94.00 195 VAL A C 1
ATOM 1556 O O . VAL A 1 195 ? -11.573 -8.318 -8.003 1.00 94.00 195 VAL A O 1
ATOM 1559 N N . PRO A 1 196 ? -11.150 -8.073 -10.199 1.00 94.69 196 PRO A N 1
ATOM 1560 C CA . PRO A 1 196 ? -11.519 -9.444 -10.527 1.00 94.69 196 PRO A CA 1
ATOM 1561 C C . PRO A 1 196 ? -10.521 -10.430 -9.918 1.00 94.69 196 PRO A C 1
ATOM 1563 O O . PRO A 1 196 ? -9.307 -10.208 -9.952 1.00 94.69 196 PRO A O 1
ATOM 1566 N N . GLU A 1 197 ? -11.031 -11.536 -9.385 1.00 94.25 197 GLU A N 1
ATOM 1567 C CA . GLU A 1 197 ? -10.198 -12.666 -8.990 1.00 94.25 197 GLU A CA 1
ATOM 1568 C C . GLU A 1 197 ? -9.645 -13.367 -10.237 1.00 94.25 197 GLU A C 1
ATOM 1570 O O . GLU A 1 197 ? -10.352 -13.555 -11.227 1.00 94.25 197 GLU A O 1
ATOM 1575 N N . LEU A 1 198 ? -8.361 -13.720 -10.200 1.00 93.38 198 LEU A N 1
ATOM 1576 C CA . LEU A 1 198 ? -7.693 -14.452 -11.268 1.00 93.38 198 LEU A CA 1
ATOM 1577 C C . LEU A 1 198 ? -7.607 -15.933 -10.896 1.00 93.38 198 LEU A C 1
ATOM 1579 O O . LEU A 1 198 ? -6.863 -16.306 -9.982 1.00 93.38 198 LEU A O 1
ATOM 1583 N N . ASP A 1 199 ? -8.311 -16.777 -11.650 1.00 94.62 199 ASP A N 1
ATOM 1584 C CA . ASP A 1 199 ? -8.368 -18.228 -11.437 1.00 94.62 199 ASP A CA 1
ATOM 1585 C C . ASP A 1 199 ? -6.982 -18.875 -11.418 1.00 94.62 199 ASP A C 1
ATOM 1587 O O . ASP A 1 199 ? -6.723 -19.819 -10.672 1.00 94.62 199 ASP A O 1
ATOM 1591 N N . GLU A 1 200 ? -6.049 -18.391 -12.235 1.00 94.62 200 GLU A N 1
ATOM 1592 C CA . GLU A 1 200 ? -4.672 -18.872 -12.268 1.00 94.62 200 GLU A CA 1
ATOM 1593 C C . GLU A 1 200 ? -3.977 -18.718 -10.912 1.00 94.62 200 GLU A C 1
ATOM 1595 O O . GLU A 1 200 ? -3.195 -19.589 -10.526 1.00 94.62 200 GLU A O 1
ATOM 1600 N N . ILE A 1 201 ? -4.254 -17.627 -10.197 1.00 93.56 201 ILE A N 1
ATOM 1601 C CA . ILE A 1 201 ? -3.662 -17.331 -8.892 1.00 93.56 201 ILE A CA 1
ATOM 1602 C C . ILE A 1 201 ? -4.401 -18.110 -7.806 1.00 93.56 201 ILE A C 1
ATOM 1604 O O . ILE A 1 201 ? -3.755 -18.810 -7.025 1.00 93.56 201 ILE A O 1
ATOM 1608 N N . SER A 1 202 ? -5.735 -18.053 -7.784 1.00 92.88 202 SER A N 1
ATOM 1609 C CA . SER A 1 202 ? -6.549 -18.712 -6.752 1.00 92.88 202 SER A CA 1
ATOM 1610 C C . SER A 1 202 ? -6.434 -20.243 -6.797 1.00 92.88 202 SER A C 1
ATOM 1612 O O . SER A 1 202 ? -6.353 -20.892 -5.755 1.00 92.88 202 SER A O 1
ATOM 1614 N N . SER A 1 203 ? -6.303 -20.833 -7.992 1.00 94.25 203 SER A N 1
ATOM 1615 C CA . SER A 1 203 ? -6.039 -22.273 -8.168 1.00 94.25 203 SER A CA 1
ATOM 1616 C C . SER A 1 203 ? -4.584 -22.685 -7.901 1.00 94.25 203 SER A C 1
ATOM 1618 O O . SER A 1 203 ? -4.262 -23.875 -7.936 1.00 94.25 203 SER A O 1
ATOM 1620 N N . GLY A 1 204 ? -3.675 -21.731 -7.668 1.00 91.88 204 GLY A N 1
ATOM 1621 C CA . GLY A 1 204 ? -2.245 -21.984 -7.464 1.00 91.88 204 GLY A CA 1
ATOM 1622 C C . GLY A 1 204 ? -1.485 -22.417 -8.725 1.00 91.88 204 GLY A C 1
ATOM 1623 O O . GLY A 1 204 ? -0.339 -22.877 -8.632 1.00 91.88 204 GLY A O 1
ATOM 1624 N N . ARG A 1 205 ? -2.104 -22.279 -9.907 1.00 93.88 205 ARG A N 1
ATOM 1625 C CA . ARG A 1 205 ? -1.488 -22.553 -11.217 1.00 93.88 205 ARG A CA 1
ATOM 1626 C C . ARG A 1 205 ? -0.352 -21.573 -11.492 1.00 93.88 205 ARG A C 1
ATOM 1628 O O . ARG A 1 205 ? 0.696 -21.961 -12.008 1.00 93.88 205 ARG A O 1
ATOM 1635 N N . TRP A 1 206 ? -0.548 -20.313 -11.120 1.00 92.88 206 TRP A N 1
ATOM 1636 C CA . TRP A 1 206 ? 0.486 -19.292 -11.063 1.00 92.88 206 TRP A CA 1
ATOM 1637 C C . TRP A 1 206 ? 0.996 -19.158 -9.637 1.00 92.88 206 TRP A C 1
ATOM 1639 O O . TRP A 1 206 ? 0.242 -19.171 -8.669 1.00 92.88 206 TRP A O 1
ATOM 1649 N N . ARG A 1 207 ? 2.317 -19.039 -9.513 1.00 85.19 207 ARG A N 1
ATOM 1650 C CA . ARG A 1 207 ? 2.994 -18.843 -8.232 1.00 85.19 207 ARG A CA 1
ATOM 1651 C C . ARG A 1 207 ? 3.702 -17.508 -8.247 1.00 85.19 207 ARG A C 1
ATOM 1653 O O . ARG A 1 207 ? 4.335 -17.162 -9.243 1.00 85.19 207 ARG A O 1
ATOM 1660 N N . TYR A 1 208 ? 3.659 -16.812 -7.121 1.00 86.75 208 TYR A N 1
ATOM 1661 C CA . TYR A 1 208 ? 4.429 -15.595 -6.935 1.00 86.75 208 TYR A CA 1
ATOM 1662 C C . TYR A 1 208 ? 5.932 -15.882 -7.095 1.00 86.75 208 TYR A C 1
ATOM 1664 O O . TYR A 1 208 ? 6.492 -16.759 -6.431 1.00 86.75 208 TYR A O 1
ATOM 1672 N N . ARG A 1 209 ? 6.584 -15.161 -8.014 1.00 86.50 209 ARG A N 1
ATOM 1673 C CA . ARG A 1 209 ? 8.025 -15.278 -8.312 1.00 86.50 209 ARG A CA 1
ATOM 1674 C C . ARG A 1 209 ? 8.823 -14.037 -7.921 1.00 86.50 209 ARG A C 1
ATOM 1676 O O . ARG A 1 209 ? 10.016 -13.977 -8.205 1.00 86.50 209 ARG A O 1
ATOM 1683 N N . GLY A 1 210 ? 8.198 -13.103 -7.214 1.00 86.75 210 GLY A N 1
ATOM 1684 C CA . GLY A 1 210 ? 8.805 -11.856 -6.769 1.00 86.75 210 GLY A CA 1
ATOM 1685 C C . GLY A 1 210 ? 8.157 -10.636 -7.401 1.00 86.75 210 GLY A C 1
ATOM 1686 O O . GLY A 1 210 ? 7.287 -10.752 -8.267 1.00 86.75 210 GLY A O 1
ATOM 1687 N N . ARG A 1 211 ? 8.610 -9.464 -6.960 1.00 87.06 211 ARG A N 1
ATOM 1688 C CA . ARG A 1 211 ? 8.159 -8.168 -7.466 1.00 87.06 211 ARG A CA 1
ATOM 1689 C C . ARG A 1 211 ? 9.313 -7.268 -7.865 1.00 87.06 211 ARG A C 1
ATOM 1691 O O . ARG A 1 211 ? 10.422 -7.353 -7.340 1.00 87.06 211 ARG A O 1
ATOM 1698 N N . THR A 1 212 ? 9.019 -6.332 -8.755 1.00 87.25 212 THR A N 1
ATOM 1699 C CA . THR A 1 212 ? 9.891 -5.187 -8.995 1.00 87.25 212 THR A CA 1
ATOM 1700 C C . THR A 1 212 ? 9.160 -3.925 -8.561 1.00 87.25 212 THR A C 1
ATOM 1702 O O . THR A 1 212 ? 8.037 -3.684 -8.987 1.00 87.25 212 THR A O 1
ATOM 1705 N N . GLU A 1 213 ? 9.794 -3.138 -7.703 1.00 88.81 213 GLU A N 1
ATOM 1706 C CA . GLU A 1 213 ? 9.216 -1.955 -7.078 1.00 88.81 213 GLU A CA 1
ATOM 1707 C C . GLU A 1 213 ? 10.165 -0.772 -7.267 1.00 88.81 213 GLU A C 1
ATOM 1709 O O . GLU A 1 213 ? 11.366 -0.881 -7.017 1.00 88.81 213 GLU A O 1
ATOM 1714 N N . TYR A 1 214 ? 9.631 0.367 -7.703 1.00 87.88 214 TYR A N 1
ATOM 1715 C CA . TYR A 1 214 ? 10.394 1.597 -7.881 1.00 87.88 214 TYR A CA 1
ATOM 1716 C C . TYR A 1 214 ? 9.658 2.753 -7.220 1.00 87.88 214 TYR A C 1
ATOM 1718 O O . TYR A 1 214 ? 8.533 3.080 -7.594 1.00 87.88 214 TYR A O 1
ATOM 1726 N N . LYS A 1 215 ? 10.320 3.434 -6.286 1.00 86.94 215 LYS A N 1
ATOM 1727 C CA . LYS A 1 215 ? 9.830 4.705 -5.764 1.00 86.94 215 LYS A CA 1
ATOM 1728 C C . LYS A 1 215 ? 10.259 5.816 -6.708 1.00 86.94 215 LYS A C 1
ATOM 1730 O O . LYS A 1 215 ? 11.451 6.072 -6.870 1.00 86.94 215 LYS A O 1
ATOM 1735 N N . VAL A 1 216 ? 9.291 6.482 -7.320 1.00 86.88 216 VAL A N 1
ATOM 1736 C CA . VAL A 1 216 ? 9.505 7.574 -8.278 1.00 86.88 216 VAL A CA 1
ATOM 1737 C C . VAL A 1 216 ? 8.825 8.847 -7.782 1.00 86.88 216 VAL A C 1
ATOM 1739 O O . VAL A 1 216 ? 7.845 8.789 -7.043 1.00 86.88 216 VAL A O 1
ATOM 1742 N N . ASN A 1 217 ? 9.363 10.012 -8.147 1.00 84.12 217 ASN A N 1
ATOM 1743 C CA . ASN A 1 217 ? 8.784 11.310 -7.784 1.00 84.12 217 ASN A CA 1
ATOM 1744 C C . ASN A 1 217 ? 8.203 11.987 -9.027 1.00 84.12 217 ASN A C 1
ATOM 1746 O O . ASN A 1 217 ? 8.794 12.923 -9.564 1.00 84.12 217 ASN A O 1
ATOM 1750 N N . VAL A 1 218 ? 7.068 11.467 -9.480 1.00 82.81 218 VAL A N 1
ATOM 1751 C CA . VAL A 1 218 ? 6.303 11.945 -10.638 1.00 82.81 218 VAL A CA 1
ATOM 1752 C C . VAL A 1 218 ? 4.810 11.913 -10.308 1.00 82.81 218 VAL A C 1
ATOM 1754 O O . VAL A 1 218 ? 4.416 11.333 -9.293 1.00 82.81 218 VAL A O 1
ATOM 1757 N N . HIS A 1 219 ? 3.978 12.558 -11.127 1.00 85.62 219 HIS A N 1
ATOM 1758 C CA . HIS A 1 219 ? 2.528 12.426 -10.996 1.00 85.62 219 HIS A CA 1
ATOM 1759 C C . HIS A 1 219 ? 2.100 11.000 -11.376 1.00 85.62 219 HIS A C 1
ATOM 1761 O O . HIS A 1 219 ? 2.686 10.404 -12.277 1.00 85.62 219 HIS A O 1
ATOM 1767 N N . ILE A 1 220 ? 1.082 10.443 -10.711 1.00 86.38 220 ILE A N 1
ATOM 1768 C CA . ILE A 1 220 ? 0.661 9.048 -10.939 1.00 86.38 220 ILE A CA 1
ATOM 1769 C C . ILE A 1 220 ? 0.224 8.788 -12.388 1.00 86.38 220 ILE A C 1
ATOM 1771 O O . ILE A 1 220 ? 0.387 7.678 -12.879 1.00 86.38 220 ILE A O 1
ATOM 1775 N N . GLN A 1 221 ? -0.264 9.824 -13.076 1.00 86.19 221 GLN A N 1
ATOM 1776 C CA . GLN A 1 221 ? -0.667 9.794 -14.487 1.00 86.19 221 GLN A CA 1
ATOM 1777 C C . GLN A 1 221 ? 0.490 9.500 -15.459 1.00 86.19 221 GLN A C 1
ATOM 1779 O O . GLN A 1 221 ? 0.264 8.894 -16.498 1.00 86.19 221 GLN A O 1
ATOM 1784 N N . GLU A 1 222 ? 1.729 9.856 -15.119 1.00 87.19 222 GLU A N 1
ATOM 1785 C CA . GLU A 1 222 ? 2.882 9.704 -16.026 1.00 87.19 222 GLU A CA 1
ATOM 1786 C C . GLU A 1 222 ? 3.183 8.226 -16.339 1.00 87.19 222 GLU A C 1
ATOM 1788 O O . GLU A 1 222 ? 3.692 7.881 -17.401 1.00 87.19 222 GLU A O 1
ATOM 1793 N N . ILE A 1 223 ? 2.863 7.318 -15.410 1.00 88.00 223 ILE A N 1
ATOM 1794 C CA . ILE A 1 223 ? 3.090 5.879 -15.590 1.00 88.00 223 ILE A CA 1
ATOM 1795 C C . ILE A 1 223 ? 2.142 5.274 -16.644 1.00 88.00 223 ILE A C 1
ATOM 1797 O O . ILE A 1 223 ? 2.651 4.657 -17.582 1.00 88.00 223 ILE A O 1
ATOM 1801 N N . PRO A 1 224 ? 0.803 5.426 -16.556 1.00 88.00 224 PRO A N 1
ATOM 1802 C CA . PRO A 1 224 ? -0.115 4.876 -17.553 1.00 88.00 224 PRO A CA 1
ATOM 1803 C C . PRO A 1 224 ? -0.014 5.530 -18.938 1.00 88.00 224 PRO A C 1
ATOM 1805 O O . PRO A 1 224 ? -0.396 4.883 -19.911 1.00 88.00 224 PRO A O 1
ATOM 1808 N N . GLU A 1 225 ? 0.536 6.744 -19.076 1.00 86.81 225 GLU A N 1
ATOM 1809 C CA . GLU A 1 225 ? 0.756 7.372 -20.394 1.00 86.81 225 GLU A CA 1
ATOM 1810 C C . GLU A 1 225 ? 1.649 6.526 -21.323 1.00 86.81 225 GLU A C 1
ATOM 1812 O O . GLU A 1 225 ? 1.444 6.525 -22.540 1.00 86.81 225 GLU A O 1
ATOM 1817 N N . ASN A 1 226 ? 2.541 5.696 -20.761 1.00 85.69 226 ASN A N 1
ATOM 1818 C CA . ASN A 1 226 ? 3.338 4.724 -21.525 1.00 85.69 226 ASN A CA 1
ATOM 1819 C C . ASN A 1 226 ? 2.477 3.727 -22.322 1.00 85.69 226 ASN A C 1
ATOM 1821 O O . ASN A 1 226 ? 2.945 3.179 -23.317 1.00 85.69 226 ASN A O 1
ATOM 1825 N N . GLY A 1 227 ? 1.229 3.477 -21.908 1.00 84.12 227 GLY A N 1
ATOM 1826 C CA . GLY A 1 227 ? 0.341 2.529 -22.583 1.00 84.12 227 GLY A CA 1
ATOM 1827 C C . GLY A 1 227 ? -0.048 2.953 -24.003 1.00 84.12 227 GLY A C 1
ATOM 1828 O O . GLY A 1 227 ? -0.279 2.094 -24.851 1.00 84.12 227 GLY A O 1
ATOM 1829 N N . ALA A 1 228 ? -0.101 4.261 -24.277 1.00 84.56 228 ALA A N 1
ATOM 1830 C CA . ALA A 1 228 ? -0.434 4.792 -25.600 1.00 84.56 228 ALA A CA 1
ATOM 1831 C C . ALA A 1 228 ? 0.804 5.027 -26.485 1.00 84.56 228 ALA A C 1
ATOM 1833 O O . ALA A 1 228 ? 0.693 5.035 -27.713 1.00 84.56 228 ALA A O 1
ATOM 1834 N N . ASP A 1 229 ? 1.983 5.210 -25.885 1.00 85.69 229 ASP A N 1
ATOM 1835 C CA . ASP A 1 229 ? 3.230 5.441 -26.612 1.00 85.69 229 ASP A CA 1
ATOM 1836 C C . ASP A 1 229 ? 3.827 4.118 -27.100 1.00 85.69 229 ASP A C 1
ATOM 1838 O O . ASP A 1 229 ? 4.683 3.522 -26.468 1.00 85.69 229 ASP A O 1
ATOM 1842 N N . VAL A 1 230 ? 3.415 3.635 -28.264 1.00 82.19 230 VAL A N 1
ATOM 1843 C CA . VAL A 1 230 ? 4.020 2.427 -28.850 1.00 82.19 230 VAL A CA 1
ATOM 1844 C C . VAL A 1 230 ? 5.505 2.622 -29.200 1.00 82.19 230 VAL A C 1
ATOM 1846 O O . VAL A 1 230 ? 6.278 1.661 -29.195 1.00 82.19 230 VAL A O 1
ATOM 1849 N N . ALA A 1 231 ? 5.922 3.850 -29.519 1.00 82.38 231 ALA A N 1
ATOM 1850 C CA . ALA A 1 231 ? 7.257 4.117 -30.040 1.00 82.38 231 ALA A CA 1
ATOM 1851 C C . ALA A 1 231 ? 8.345 3.875 -28.984 1.00 82.38 231 ALA A C 1
ATOM 1853 O O . ALA A 1 231 ? 9.430 3.402 -29.337 1.00 82.38 231 ALA A O 1
ATOM 1854 N N . HIS A 1 232 ? 8.065 4.121 -27.695 1.00 84.62 232 HIS A N 1
ATOM 1855 C CA . HIS A 1 232 ? 9.051 3.898 -26.631 1.00 84.62 232 HIS A CA 1
ATOM 1856 C C . HIS A 1 232 ? 9.540 2.444 -26.557 1.00 84.62 232 HIS A C 1
ATOM 1858 O O . HIS A 1 232 ? 10.673 2.218 -26.134 1.00 84.62 232 HIS A O 1
ATOM 1864 N N . LEU A 1 233 ? 8.752 1.460 -27.011 1.00 81.06 233 LEU A N 1
ATOM 1865 C CA . LEU A 1 233 ? 9.145 0.048 -27.000 1.00 81.06 233 LEU A CA 1
ATOM 1866 C C . LEU A 1 233 ? 10.418 -0.204 -27.819 1.00 81.06 233 LEU A C 1
ATOM 1868 O O . LEU A 1 233 ? 11.317 -0.908 -27.362 1.00 81.06 233 LEU A O 1
ATOM 1872 N N . ALA A 1 234 ? 10.548 0.430 -28.986 1.00 76.31 234 ALA A N 1
ATOM 1873 C CA . ALA A 1 234 ? 11.723 0.266 -29.841 1.00 76.31 234 ALA A CA 1
ATOM 1874 C C . ALA A 1 234 ? 12.998 0.868 -29.221 1.00 76.31 234 ALA A C 1
ATOM 1876 O O . ALA A 1 234 ? 14.095 0.354 -29.433 1.00 76.31 234 ALA A O 1
ATOM 1877 N N . TYR A 1 235 ? 12.863 1.942 -28.439 1.00 76.69 235 TYR A N 1
ATOM 1878 C CA . TYR A 1 235 ? 14.003 2.675 -27.882 1.00 76.69 235 TYR A CA 1
ATOM 1879 C C . TYR A 1 235 ? 14.380 2.230 -26.466 1.00 76.69 235 TYR A C 1
ATOM 1881 O O . TYR A 1 235 ? 15.562 2.127 -26.146 1.00 76.69 235 TYR A O 1
ATOM 1889 N N . LEU A 1 236 ? 13.391 1.970 -25.610 1.00 76.25 236 LEU A N 1
ATOM 1890 C CA . LEU A 1 236 ? 13.586 1.644 -24.198 1.00 76.25 236 LEU A CA 1
ATOM 1891 C C . LEU A 1 236 ? 13.671 0.132 -23.957 1.00 76.25 236 LEU A C 1
ATOM 1893 O O . LEU A 1 236 ? 14.397 -0.300 -23.064 1.00 76.25 236 LEU A O 1
ATOM 1897 N N . HIS A 1 237 ? 12.973 -0.676 -24.760 1.00 76.06 237 HIS A N 1
ATOM 1898 C CA . HIS A 1 237 ? 12.905 -2.138 -24.619 1.00 76.06 237 HIS A CA 1
ATOM 1899 C C . HIS A 1 237 ? 13.690 -2.887 -25.709 1.00 76.06 237 HIS A C 1
ATOM 1901 O O . HIS A 1 237 ? 13.492 -4.086 -25.897 1.00 76.06 237 HIS A O 1
ATOM 1907 N N . GLY A 1 238 ? 14.579 -2.192 -26.426 1.00 66.69 238 GLY A N 1
ATOM 1908 C CA . GLY A 1 238 ? 15.453 -2.780 -27.446 1.00 66.69 238 GLY A CA 1
ATOM 1909 C C . GLY A 1 238 ? 16.467 -3.810 -26.911 1.00 66.69 238 GLY A C 1
ATOM 1910 O O . GLY A 1 238 ? 16.636 -4.852 -27.552 1.00 66.69 238 GLY A O 1
ATOM 1911 N N . PRO A 1 239 ? 17.143 -3.581 -25.763 1.00 67.88 239 PRO A N 1
ATOM 1912 C CA . PRO A 1 239 ? 18.016 -4.584 -25.148 1.00 67.88 239 PRO A CA 1
ATOM 1913 C C . PRO A 1 239 ? 17.254 -5.847 -24.714 1.00 67.88 239 PRO A C 1
ATOM 1915 O O . PRO A 1 239 ? 16.045 -5.819 -24.477 1.00 67.88 239 PRO A O 1
ATOM 1918 N N . SER A 1 240 ? 17.951 -6.979 -24.579 1.00 63.47 240 SER A N 1
ATOM 1919 C CA . SER A 1 240 ? 17.316 -8.221 -24.120 1.00 63.47 240 SER A CA 1
ATOM 1920 C C . SER A 1 240 ? 16.647 -8.063 -22.746 1.00 63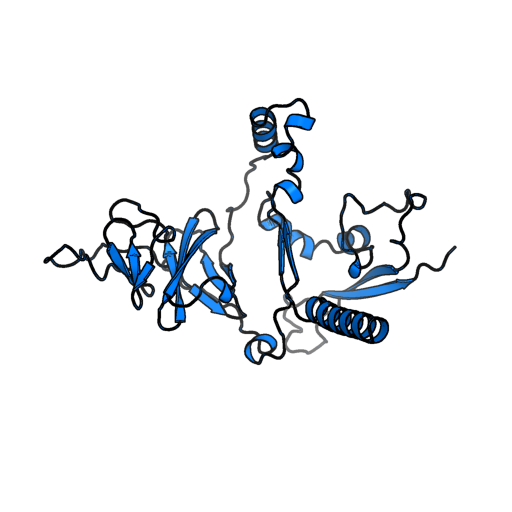.47 240 SER A C 1
ATOM 1922 O O . SER A 1 240 ? 17.247 -7.542 -21.804 1.00 63.47 240 SER A O 1
ATOM 1924 N N . ILE A 1 241 ? 15.428 -8.601 -22.610 1.00 60.94 241 ILE A N 1
ATOM 1925 C CA . ILE A 1 241 ? 14.634 -8.636 -21.374 1.00 60.94 241 ILE A CA 1
ATOM 1926 C C . ILE A 1 241 ? 15.404 -9.241 -20.189 1.00 60.94 241 ILE A C 1
ATOM 1928 O O . ILE A 1 241 ? 15.145 -8.893 -19.041 1.00 60.94 241 ILE A O 1
ATOM 1932 N N . LEU A 1 242 ? 16.399 -10.094 -20.465 1.00 54.28 242 LEU A N 1
ATOM 1933 C CA . LEU A 1 242 ? 17.269 -10.704 -19.458 1.00 54.28 242 LEU A CA 1
ATOM 1934 C C . LEU A 1 242 ? 18.222 -9.707 -18.783 1.00 54.28 242 LEU A C 1
ATOM 1936 O O . LEU A 1 242 ? 18.647 -9.944 -17.655 1.00 54.28 242 LEU A O 1
ATOM 1940 N N . PHE A 1 243 ? 18.562 -8.603 -19.449 1.00 55.09 243 PHE A N 1
ATOM 1941 C CA . PHE A 1 243 ? 19.489 -7.593 -18.927 1.00 55.09 243 PHE A CA 1
ATOM 1942 C C . PHE A 1 243 ? 18.769 -6.361 -18.369 1.00 55.09 243 PHE A C 1
ATOM 1944 O O . PHE A 1 243 ? 19.361 -5.577 -17.625 1.00 55.09 243 PHE A O 1
ATOM 1951 N N . GLY A 1 244 ? 17.469 -6.239 -18.654 1.00 57.41 244 GLY A N 1
ATOM 1952 C CA . GLY A 1 244 ? 16.658 -5.085 -18.293 1.00 57.41 244 GLY A CA 1
ATOM 1953 C C . GLY A 1 244 ? 17.089 -3.807 -19.020 1.00 57.41 244 GLY A C 1
ATOM 1954 O O . GLY A 1 244 ? 18.077 -3.768 -19.750 1.00 57.41 244 GLY A O 1
ATOM 1955 N N . SER A 1 245 ? 16.333 -2.739 -18.786 1.00 61.38 245 SER A N 1
ATOM 1956 C CA . SER A 1 245 ? 16.562 -1.432 -19.402 1.00 61.38 245 SER A CA 1
ATOM 1957 C C . SER A 1 245 ? 17.111 -0.461 -18.359 1.00 61.38 245 SER A C 1
ATOM 1959 O O . SER A 1 245 ? 16.354 0.183 -17.635 1.00 61.38 245 SER A O 1
ATOM 1961 N N . ASP A 1 246 ? 18.436 -0.383 -18.218 1.00 62.25 246 ASP A N 1
ATOM 1962 C CA . ASP A 1 246 ? 19.071 0.686 -17.442 1.00 62.25 246 ASP A CA 1
ATOM 1963 C C . ASP A 1 246 ? 19.484 1.809 -18.392 1.00 62.25 246 ASP A C 1
ATOM 1965 O O . ASP A 1 246 ? 20.466 1.676 -19.111 1.00 62.25 246 ASP A O 1
ATOM 1969 N N . LEU A 1 247 ? 18.753 2.926 -18.392 1.00 59.97 247 LEU A N 1
ATOM 1970 C CA . LEU A 1 247 ? 19.036 4.082 -19.256 1.00 59.97 247 LEU A CA 1
ATOM 1971 C C . LEU A 1 247 ? 20.442 4.672 -19.068 1.00 59.97 247 LEU A C 1
ATOM 1973 O O . LEU A 1 247 ? 20.934 5.349 -19.963 1.00 59.97 247 LEU A O 1
ATOM 1977 N N . THR A 1 248 ? 21.107 4.408 -17.940 1.00 58.94 248 THR A N 1
ATOM 1978 C CA . THR A 1 248 ? 22.508 4.811 -17.734 1.00 58.94 248 THR A CA 1
ATOM 1979 C C . THR A 1 248 ? 23.510 3.875 -18.415 1.00 58.94 248 THR A C 1
ATOM 1981 O O . THR A 1 248 ? 24.684 4.217 -18.528 1.00 58.94 248 THR A O 1
ATOM 1984 N N . ALA A 1 249 ? 23.045 2.713 -18.875 1.00 53.84 249 ALA A N 1
ATOM 1985 C CA . ALA A 1 249 ? 23.819 1.683 -19.559 1.00 53.84 249 ALA A CA 1
ATOM 1986 C C . ALA A 1 249 ? 23.287 1.342 -20.969 1.00 53.84 249 ALA A C 1
ATOM 1988 O O . ALA A 1 249 ? 23.947 0.597 -21.690 1.00 53.84 249 ALA A O 1
ATOM 1989 N N . ILE A 1 250 ? 22.124 1.873 -21.379 1.00 57.16 250 ILE A N 1
ATOM 1990 C CA . ILE A 1 250 ? 21.610 1.770 -22.751 1.00 57.16 250 ILE A CA 1
ATOM 1991 C C . ILE A 1 250 ? 22.437 2.703 -23.634 1.00 57.16 250 ILE A C 1
ATOM 1993 O O . ILE A 1 250 ? 22.254 3.920 -23.637 1.00 57.16 250 ILE A O 1
ATOM 1997 N N . THR A 1 251 ? 23.359 2.125 -24.393 1.00 51.28 251 THR A N 1
ATOM 1998 C CA . THR A 1 251 ? 24.061 2.827 -25.462 1.00 51.28 251 THR A CA 1
ATOM 1999 C C . THR A 1 251 ? 23.115 2.988 -26.654 1.00 51.28 251 THR A C 1
ATOM 2001 O O . THR A 1 251 ? 22.517 2.022 -27.129 1.00 51.28 251 THR A O 1
ATOM 2004 N N . ARG A 1 252 ? 22.928 4.225 -27.136 1.00 48.19 252 ARG A N 1
ATOM 2005 C CA . ARG A 1 252 ? 22.258 4.470 -28.429 1.00 48.19 252 ARG A CA 1
ATOM 2006 C C . ARG A 1 252 ? 23.155 3.923 -29.544 1.00 48.19 252 ARG A C 1
ATOM 2008 O O . ARG A 1 252 ? 24.362 3.829 -29.356 1.00 48.19 252 ARG A O 1
ATOM 2015 N N . ASP A 1 253 ? 22.581 3.598 -30.700 1.00 48.72 253 ASP A N 1
ATOM 2016 C CA . ASP A 1 253 ? 23.277 2.967 -31.839 1.00 48.72 253 ASP A CA 1
ATOM 2017 C C . ASP A 1 253 ? 24.607 3.632 -32.271 1.00 48.72 253 ASP A C 1
ATOM 2019 O O . ASP A 1 253 ? 25.468 2.953 -32.829 1.00 48.72 253 ASP A O 1
ATOM 2023 N N . ASP A 1 254 ? 24.835 4.915 -31.968 1.00 45.91 254 ASP A N 1
ATOM 2024 C CA . ASP A 1 254 ? 26.115 5.597 -32.236 1.00 45.91 254 ASP A CA 1
ATOM 2025 C C . ASP A 1 254 ? 27.274 5.163 -31.314 1.00 45.91 254 ASP A C 1
ATOM 2027 O O . ASP A 1 254 ? 28.443 5.358 -31.649 1.00 45.91 254 ASP A O 1
ATOM 2031 N N . ASP A 1 255 ? 26.983 4.506 -30.189 1.00 45.56 255 ASP A N 1
ATOM 2032 C CA . ASP A 1 255 ? 27.964 4.020 -29.209 1.00 45.56 255 ASP A CA 1
ATOM 2033 C C . ASP A 1 255 ? 28.302 2.525 -29.374 1.00 45.56 255 ASP A C 1
ATOM 2035 O O . ASP A 1 255 ? 28.911 1.912 -28.494 1.00 45.56 255 ASP A O 1
ATOM 2039 N N . ARG A 1 256 ? 28.003 1.922 -30.539 1.00 47.56 256 ARG A N 1
ATOM 2040 C CA . ARG A 1 256 ? 28.348 0.524 -30.913 1.00 47.56 256 ARG A CA 1
ATOM 2041 C C . ARG A 1 256 ? 29.820 0.122 -30.696 1.00 47.56 256 ARG A C 1
ATOM 2043 O O . ARG A 1 256 ? 30.169 -1.047 -30.835 1.00 47.56 256 ARG A O 1
ATOM 2050 N N . LYS A 1 257 ? 30.704 1.064 -30.356 1.00 43.66 257 LYS A N 1
ATOM 2051 C CA . LYS A 1 257 ? 32.131 0.838 -30.095 1.00 43.66 257 LYS A CA 1
ATOM 2052 C C . LYS A 1 257 ? 32.487 0.605 -28.617 1.00 43.66 257 LYS A C 1
ATOM 2054 O O . LYS A 1 257 ? 33.643 0.281 -28.342 1.00 43.66 257 LYS A O 1
ATOM 2059 N N . THR A 1 258 ? 31.561 0.712 -27.657 1.00 43.22 258 THR A N 1
ATOM 2060 C CA . THR A 1 258 ? 31.890 0.610 -26.217 1.00 43.22 258 THR A CA 1
ATOM 2061 C C . THR A 1 258 ? 31.414 -0.693 -25.540 1.00 43.22 258 THR A C 1
ATOM 2063 O O . THR A 1 258 ? 30.433 -0.767 -24.815 1.00 43.22 258 THR A O 1
ATOM 2066 N N . LYS A 1 259 ? 32.224 -1.746 -25.732 1.00 48.09 259 LYS A N 1
ATOM 2067 C CA . LYS A 1 259 ? 32.674 -2.740 -24.722 1.00 48.09 259 LYS A CA 1
ATOM 2068 C C . LYS A 1 259 ? 31.667 -3.385 -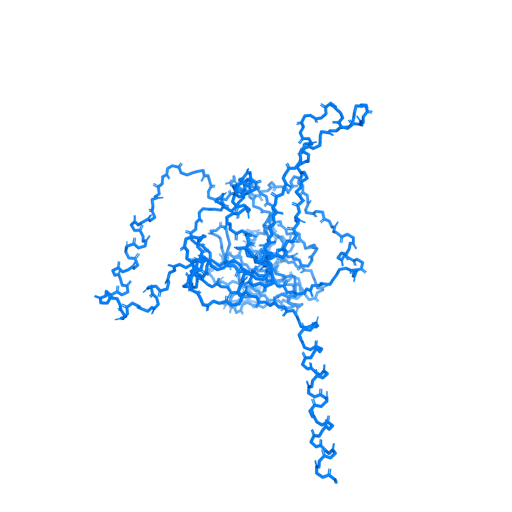23.739 1.00 48.09 259 LYS A C 1
ATOM 2070 O O . LYS A 1 259 ? 32.011 -3.561 -22.571 1.00 48.09 259 LYS A O 1
ATOM 2075 N N . THR A 1 260 ? 30.513 -3.885 -24.175 1.00 51.44 260 THR A N 1
ATOM 2076 C CA . THR A 1 260 ? 29.809 -4.931 -23.399 1.00 51.44 26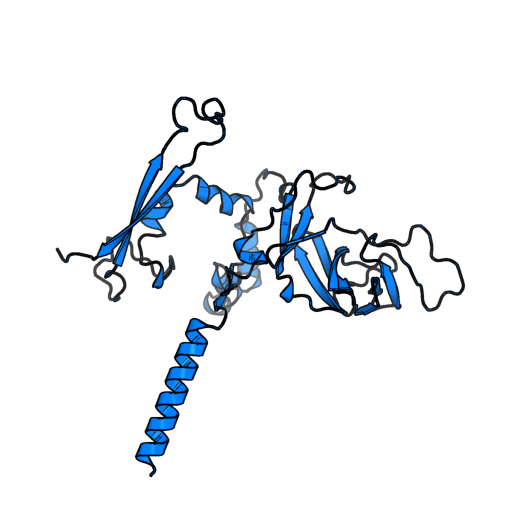0 THR A CA 1
ATOM 2077 C C . THR A 1 260 ? 29.237 -6.027 -24.295 1.00 51.44 260 THR A C 1
ATOM 2079 O O . THR A 1 260 ? 28.969 -5.816 -25.471 1.00 51.44 260 THR A O 1
ATOM 2082 N N . TRP A 1 261 ? 29.055 -7.217 -23.723 1.00 49.59 261 TRP A N 1
ATOM 2083 C CA . TRP A 1 261 ? 28.400 -8.401 -24.306 1.00 49.59 261 TRP A CA 1
ATOM 2084 C C . TRP A 1 261 ? 26.878 -8.222 -24.507 1.00 49.59 261 TRP A C 1
ATOM 2086 O O . TRP A 1 261 ? 26.174 -9.175 -24.833 1.00 49.59 261 TRP A O 1
ATOM 2096 N N . ALA A 1 262 ? 26.370 -7.000 -24.322 1.00 50.16 262 ALA A N 1
ATOM 2097 C CA . ALA A 1 262 ? 24.966 -6.638 -24.430 1.00 50.16 262 ALA A CA 1
ATOM 2098 C C . ALA A 1 262 ? 24.308 -6.841 -25.819 1.00 50.16 262 ALA A C 1
ATOM 2100 O O . ALA A 1 262 ? 23.099 -7.068 -25.822 1.00 50.16 262 ALA A O 1
ATOM 2101 N N . PRO A 1 263 ? 24.995 -6.819 -26.988 1.00 55.09 263 PRO A N 1
ATOM 2102 C CA . PRO A 1 263 ? 24.293 -6.767 -28.270 1.00 55.09 263 PRO A CA 1
ATOM 2103 C C . PRO A 1 263 ? 24.063 -8.139 -28.924 1.00 55.09 263 PRO A C 1
ATOM 2105 O O . PRO A 1 263 ? 23.940 -8.214 -30.141 1.00 55.09 263 PRO A O 1
ATOM 2108 N N . LEU A 1 264 ? 24.032 -9.253 -28.181 1.00 58.53 264 LEU A N 1
ATOM 2109 C CA . LEU A 1 264 ? 23.760 -10.566 -28.799 1.00 58.53 264 LEU A CA 1
ATOM 2110 C C . LEU A 1 264 ? 22.272 -10.782 -29.121 1.00 58.53 264 LEU A C 1
ATOM 2112 O O . LEU A 1 264 ? 21.952 -11.537 -30.035 1.00 58.53 264 LEU A O 1
ATOM 2116 N N . LEU A 1 265 ? 21.362 -10.127 -28.395 1.00 63.19 265 LEU A N 1
ATOM 2117 C CA . LEU A 1 265 ? 19.915 -10.302 -28.544 1.00 63.19 265 LEU A CA 1
ATOM 2118 C C . LEU A 1 265 ? 19.198 -8.955 -28.444 1.00 63.19 265 LEU A C 1
ATOM 2120 O O . LEU A 1 265 ? 19.342 -8.250 -27.442 1.00 63.19 265 LEU A O 1
ATOM 2124 N N . HIS A 1 266 ? 18.389 -8.647 -29.455 1.00 66.94 266 HIS A N 1
ATOM 2125 C CA . HIS A 1 266 ? 17.569 -7.440 -29.524 1.00 66.94 266 HIS A CA 1
ATOM 2126 C C . HIS A 1 266 ? 16.095 -7.796 -29.699 1.00 66.94 266 HIS A C 1
ATOM 2128 O O . HIS A 1 266 ? 15.765 -8.765 -30.381 1.00 66.94 266 HIS A O 1
ATOM 2134 N N . HIS A 1 267 ? 15.206 -7.010 -29.097 1.00 72.62 267 HIS A N 1
ATOM 2135 C CA . HIS A 1 267 ? 13.767 -7.141 -29.313 1.00 72.62 267 HIS A CA 1
ATOM 2136 C C . HIS A 1 267 ? 13.299 -6.152 -30.376 1.00 72.62 267 HIS A C 1
ATOM 2138 O O . HIS A 1 267 ? 13.508 -4.946 -30.256 1.00 72.62 267 HIS A O 1
ATOM 2144 N N . HIS A 1 268 ? 12.643 -6.677 -31.406 1.00 71.88 268 HIS A N 1
ATOM 2145 C CA . HIS A 1 268 ? 11.867 -5.905 -32.360 1.00 71.88 268 HIS A CA 1
ATOM 2146 C C . HIS A 1 268 ? 10.391 -5.980 -31.968 1.00 71.88 268 HIS A C 1
ATOM 2148 O O . HIS A 1 268 ? 9.847 -7.069 -31.760 1.00 71.88 268 HIS A O 1
ATOM 2154 N N . TRP A 1 269 ? 9.755 -4.820 -31.852 1.00 75.31 269 TRP A N 1
ATOM 2155 C CA . TRP A 1 269 ? 8.365 -4.696 -31.431 1.00 75.31 269 TRP A CA 1
ATOM 2156 C C . TRP A 1 269 ? 7.514 -4.280 -32.626 1.00 75.31 269 TRP A C 1
ATOM 2158 O O . TRP A 1 269 ? 7.729 -3.219 -33.207 1.00 75.31 269 TRP A O 1
ATOM 2168 N N . GLU A 1 270 ? 6.545 -5.117 -32.987 1.00 73.75 270 GLU A N 1
ATOM 2169 C CA . GLU A 1 270 ? 5.564 -4.829 -34.031 1.00 73.75 270 GLU A CA 1
ATOM 2170 C C . GLU A 1 270 ? 4.188 -4.659 -33.402 1.00 73.75 270 GLU A C 1
ATOM 2172 O O . GLU A 1 270 ? 3.718 -5.515 -32.646 1.00 73.75 270 GLU A O 1
ATOM 2177 N N . VAL A 1 271 ? 3.521 -3.557 -33.736 1.00 67.88 271 VAL A N 1
ATOM 2178 C CA . VAL A 1 271 ? 2.145 -3.312 -33.306 1.00 67.88 271 VAL A CA 1
ATOM 2179 C C . VAL A 1 271 ? 1.196 -3.563 -34.457 1.00 67.88 271 VAL A C 1
ATOM 2181 O O . VAL A 1 271 ? 1.284 -2.938 -35.512 1.00 67.88 271 VAL A O 1
ATOM 2184 N N . GLY A 1 272 ? 0.268 -4.486 -34.224 1.00 67.25 272 GLY A N 1
ATOM 2185 C CA . GLY A 1 272 ? -0.830 -4.788 -35.124 1.00 67.25 272 GLY A CA 1
ATOM 2186 C C . GLY A 1 272 ? -2.158 -4.450 -34.465 1.00 67.25 272 GLY A C 1
ATOM 2187 O O . GLY A 1 272 ? -2.418 -4.848 -33.330 1.00 67.25 272 GLY A O 1
ATOM 2188 N N . TRP A 1 273 ? -3.026 -3.763 -35.197 1.00 67.19 273 TRP A N 1
ATOM 2189 C CA . TRP A 1 273 ? -4.404 -3.522 -34.783 1.00 67.19 273 TRP A CA 1
ATOM 2190 C C . TRP A 1 273 ? -5.313 -4.555 -35.445 1.00 67.19 273 TRP A C 1
ATOM 2192 O O . TRP A 1 273 ? -5.368 -4.623 -36.673 1.00 67.19 273 TRP A O 1
ATOM 2202 N N . LYS A 1 274 ? -6.036 -5.351 -34.647 1.00 61.03 274 LYS A N 1
ATOM 2203 C CA . LYS A 1 274 ? -7.121 -6.207 -35.146 1.00 61.03 274 LYS A CA 1
ATOM 2204 C C . LYS A 1 274 ? -8.430 -5.693 -34.551 1.00 61.03 274 LYS A C 1
ATOM 2206 O O . LYS A 1 274 ? -8.609 -5.717 -33.339 1.00 61.03 274 LYS A O 1
ATOM 2211 N N . GLY A 1 275 ? -9.309 -5.169 -35.404 1.00 59.12 275 GLY A N 1
ATOM 2212 C CA . GLY A 1 275 ? -10.671 -4.824 -34.993 1.00 59.12 275 GLY A CA 1
ATOM 2213 C C . GLY A 1 275 ? -11.498 -6.080 -34.691 1.00 59.12 275 GLY A C 1
ATOM 2214 O O . GLY A 1 275 ? -11.078 -7.178 -35.077 1.00 59.12 275 GLY A O 1
ATOM 2215 N N . PRO A 1 276 ? -12.659 -5.934 -34.027 1.00 63.44 276 PRO A N 1
ATOM 2216 C CA . PRO A 1 276 ? -13.604 -7.035 -33.865 1.00 63.44 276 PRO A CA 1
ATOM 2217 C C . PRO A 1 276 ? -13.964 -7.639 -35.229 1.00 63.44 276 PRO A C 1
ATOM 2219 O O . PRO A 1 276 ? -13.918 -6.958 -36.256 1.00 63.44 276 PRO A O 1
ATOM 2222 N N . GLU A 1 277 ? -14.270 -8.936 -35.265 1.00 71.31 277 GLU A N 1
ATOM 2223 C CA . GLU A 1 277 ? -14.644 -9.594 -36.519 1.00 71.31 277 GLU A CA 1
ATOM 2224 C C . GLU A 1 277 ? -16.052 -9.147 -36.955 1.00 71.31 277 GLU A C 1
ATOM 2226 O O . GLU A 1 277 ? -16.927 -8.993 -36.099 1.00 71.31 277 GLU A O 1
ATOM 2231 N N . PRO A 1 278 ? -16.306 -8.931 -38.262 1.00 71.81 278 PRO A N 1
ATOM 2232 C CA . PRO A 1 278 ? -17.629 -8.551 -38.749 1.00 71.81 278 PRO A CA 1
ATOM 2233 C C . PRO A 1 278 ? -18.720 -9.511 -38.259 1.00 71.81 278 PRO A C 1
ATOM 2235 O O . PRO A 1 278 ? -18.729 -10.683 -38.631 1.00 71.81 278 PRO A O 1
ATOM 2238 N N . GLY A 1 279 ? -19.645 -9.008 -37.434 1.00 66.94 279 GLY A N 1
ATOM 2239 C CA . GLY A 1 279 ? -20.753 -9.790 -36.875 1.00 66.94 279 GLY A CA 1
ATOM 2240 C C . GLY A 1 279 ? -20.490 -10.461 -35.520 1.00 66.94 279 GLY A C 1
ATOM 2241 O O . GLY A 1 279 ? -21.364 -11.190 -35.051 1.00 66.94 279 GLY A O 1
ATOM 2242 N N . SER A 1 280 ? -19.343 -10.223 -34.870 1.00 70.06 280 SER A N 1
ATOM 2243 C CA . SER A 1 280 ? -19.156 -10.611 -33.464 1.00 70.06 280 SER A CA 1
ATOM 2244 C C . SER A 1 280 ? -20.045 -9.764 -32.531 1.00 70.06 280 SER A C 1
ATOM 2246 O O . SER A 1 280 ? -20.462 -8.668 -32.916 1.00 70.06 280 SER A O 1
ATOM 2248 N N . PRO A 1 281 ? -20.346 -10.228 -31.300 1.00 68.44 281 PRO A N 1
ATOM 2249 C CA . PRO A 1 281 ? -21.139 -9.460 -30.328 1.00 68.44 281 PRO A CA 1
ATOM 2250 C C . PRO A 1 281 ? -20.578 -8.052 -30.060 1.00 68.44 281 PRO A C 1
ATOM 2252 O O . PRO A 1 281 ? -21.330 -7.117 -29.799 1.00 68.44 281 PRO A O 1
ATOM 2255 N N . ASP A 1 282 ? -19.265 -7.902 -30.216 1.00 60.97 282 ASP A N 1
ATOM 2256 C CA . ASP A 1 282 ? -18.485 -6.692 -29.945 1.00 60.97 282 ASP A CA 1
ATOM 2257 C C . ASP A 1 282 ? -18.289 -5.826 -31.210 1.00 60.97 282 ASP A C 1
ATOM 2259 O O . ASP A 1 282 ? -17.649 -4.781 -31.170 1.00 60.97 282 ASP A O 1
ATOM 2263 N N . TRP A 1 283 ? -18.853 -6.220 -32.360 1.00 53.56 283 TRP A N 1
ATOM 2264 C CA . TRP A 1 283 ? -18.686 -5.525 -33.647 1.00 53.56 283 TRP A CA 1
ATOM 2265 C C . TRP A 1 283 ? -19.185 -4.070 -33.638 1.00 53.56 283 TRP A C 1
ATOM 2267 O O . TRP A 1 283 ? -18.627 -3.211 -34.324 1.00 53.56 283 TRP A O 1
ATOM 2277 N N . HIS A 1 284 ? -20.231 -3.788 -32.857 1.00 54.38 284 HIS A N 1
ATOM 2278 C CA . HIS A 1 284 ? -20.775 -2.438 -32.666 1.00 54.38 284 HIS A CA 1
ATOM 2279 C C . HIS A 1 284 ? -20.218 -1.729 -31.429 1.00 54.38 284 HIS A C 1
ATOM 2281 O O . HIS A 1 284 ? -20.522 -0.554 -31.214 1.00 54.38 284 HIS A O 1
ATOM 2287 N N . ASP A 1 285 ? -19.397 -2.413 -30.632 1.00 51.53 285 ASP A N 1
ATOM 2288 C CA . ASP A 1 285 ? -18.724 -1.799 -29.504 1.00 51.53 285 ASP A CA 1
ATOM 2289 C C . ASP A 1 285 ? -17.459 -1.085 -29.997 1.00 51.53 285 ASP A C 1
ATOM 2291 O O . ASP A 1 285 ? -16.420 -1.675 -30.290 1.00 51.53 285 ASP A O 1
ATOM 2295 N N . HIS A 1 286 ? -17.543 0.238 -30.126 1.00 46.47 286 HIS A N 1
ATOM 2296 C CA . HIS A 1 286 ? -16.399 1.059 -30.518 1.00 46.47 286 HIS A CA 1
ATOM 2297 C C . HIS A 1 286 ? -15.284 1.093 -29.453 1.00 46.47 286 HIS A C 1
ATOM 2299 O O . HIS A 1 286 ? -14.218 1.652 -29.739 1.00 46.47 286 HIS A O 1
ATOM 2305 N N . GLN A 1 287 ? -15.519 0.531 -28.258 1.00 43.19 287 GLN A N 1
ATOM 2306 C CA . GLN A 1 287 ? -14.634 0.631 -27.096 1.00 43.19 287 GLN A CA 1
ATOM 2307 C C . GLN A 1 287 ? -13.623 -0.520 -26.980 1.00 43.19 287 GLN A C 1
ATOM 2309 O O . GLN A 1 287 ? -12.535 -0.309 -26.447 1.00 43.19 287 GLN A O 1
ATOM 2314 N N . THR A 1 288 ? -13.889 -1.703 -27.541 1.00 43.75 288 THR A N 1
ATOM 2315 C CA . THR A 1 288 ? -12.977 -2.859 -27.458 1.00 43.75 288 THR A CA 1
ATOM 2316 C C . THR A 1 288 ? -12.076 -2.972 -28.692 1.00 43.75 288 THR A C 1
ATOM 2318 O O . THR A 1 288 ? -12.199 -3.849 -29.546 1.00 43.75 288 THR A O 1
ATOM 2321 N N . ARG A 1 289 ? -11.106 -2.055 -28.797 1.00 47.06 289 ARG A N 1
ATOM 2322 C CA . ARG A 1 289 ? -10.002 -2.152 -29.768 1.00 47.06 289 ARG A CA 1
ATOM 2323 C C . ARG A 1 289 ? -8.775 -2.743 -29.083 1.00 47.06 289 ARG A C 1
ATOM 2325 O O . ARG A 1 289 ? -8.064 -2.037 -28.376 1.00 47.06 289 ARG A O 1
ATOM 2332 N N . PHE A 1 290 ? -8.497 -4.022 -29.308 1.00 44.78 290 PHE A N 1
ATOM 2333 C CA . PHE A 1 290 ? -7.287 -4.645 -28.778 1.00 44.78 290 PHE A CA 1
ATOM 2334 C C . PHE A 1 290 ? -6.104 -4.385 -29.718 1.00 44.78 290 PHE A C 1
ATOM 2336 O O . PHE A 1 290 ? -6.059 -4.870 -30.852 1.00 44.78 290 PHE A O 1
ATOM 2343 N N . ALA A 1 291 ? -5.124 -3.616 -29.245 1.00 53.91 291 ALA A N 1
ATOM 2344 C CA . ALA A 1 291 ? -3.805 -3.591 -29.860 1.00 53.91 291 ALA A CA 1
ATOM 2345 C C . ALA A 1 291 ? -3.125 -4.937 -29.578 1.00 53.91 291 ALA A C 1
ATOM 2347 O O . ALA A 1 291 ? -2.946 -5.320 -28.422 1.00 53.91 291 ALA A O 1
ATOM 2348 N N . SER A 1 292 ? -2.751 -5.669 -30.625 1.00 53.78 292 SER A N 1
ATOM 2349 C CA . SER A 1 292 ? -1.867 -6.823 -30.474 1.00 53.78 292 SER A CA 1
ATOM 2350 C C . SER A 1 292 ? -0.424 -6.339 -30.562 1.00 53.78 292 SER A C 1
ATOM 2352 O O . SER A 1 292 ? -0.018 -5.738 -31.560 1.00 53.78 292 SER A O 1
ATOM 2354 N N . LEU A 1 293 ? 0.347 -6.589 -29.509 1.00 54.62 293 LEU A N 1
ATOM 2355 C CA . LEU A 1 293 ? 1.778 -6.321 -29.479 1.00 54.62 293 LEU A CA 1
ATOM 2356 C C . LEU A 1 293 ? 2.524 -7.633 -29.731 1.00 54.62 293 LEU A C 1
ATOM 2358 O O . LEU A 1 293 ? 2.366 -8.589 -28.971 1.00 54.62 293 LEU A O 1
ATOM 2362 N N . ARG A 1 294 ? 3.326 -7.693 -30.798 1.00 61.78 294 ARG A N 1
ATOM 2363 C CA . ARG A 1 294 ? 4.213 -8.829 -31.071 1.00 61.78 294 ARG A CA 1
ATOM 2364 C C . ARG A 1 294 ? 5.652 -8.440 -30.783 1.00 61.78 294 ARG A C 1
ATOM 2366 O O . ARG A 1 294 ? 6.137 -7.413 -31.247 1.00 61.78 294 ARG A O 1
ATOM 2373 N N . MET A 1 295 ? 6.329 -9.297 -30.029 1.00 65.38 295 MET A N 1
ATOM 2374 C CA . MET A 1 295 ? 7.745 -9.174 -29.716 1.00 65.38 295 MET A CA 1
ATOM 2375 C C . MET A 1 295 ? 8.514 -10.259 -30.469 1.00 65.38 295 MET A C 1
ATOM 2377 O O . MET A 1 295 ? 8.232 -11.445 -30.304 1.00 65.38 295 MET A O 1
ATOM 2381 N N . HIS A 1 296 ? 9.500 -9.856 -31.265 1.00 67.81 296 HIS A N 1
ATOM 2382 C CA . HIS A 1 296 ? 10.408 -10.755 -31.968 1.00 67.81 296 HIS A CA 1
ATOM 2383 C C . HIS A 1 296 ? 11.824 -10.557 -31.432 1.00 67.81 296 HIS A C 1
ATOM 2385 O O . HIS A 1 296 ? 12.381 -9.468 -31.540 1.00 67.81 296 HIS A O 1
ATOM 2391 N N . THR A 1 297 ? 12.425 -11.594 -30.851 1.00 64.69 297 THR A N 1
ATOM 2392 C CA . THR A 1 297 ? 13.838 -11.548 -30.459 1.00 64.69 297 THR A CA 1
ATOM 2393 C C . THR A 1 297 ? 14.698 -11.921 -31.660 1.00 64.69 297 THR A C 1
ATOM 2395 O O . THR A 1 297 ? 14.573 -13.023 -32.194 1.00 64.69 297 THR A O 1
ATOM 2398 N N . VAL A 1 298 ? 15.573 -11.015 -32.084 1.00 63.94 298 VAL A N 1
ATOM 2399 C CA . VAL A 1 298 ? 16.516 -11.225 -33.186 1.00 63.94 298 VAL A CA 1
ATOM 2400 C C . VAL A 1 298 ? 17.944 -11.295 -32.651 1.00 63.94 298 VAL A C 1
ATOM 2402 O O . VAL A 1 298 ? 18.316 -10.567 -31.727 1.00 63.94 298 VAL A O 1
ATOM 2405 N N . HIS A 1 299 ? 18.744 -12.196 -33.223 1.00 58.53 299 HIS A N 1
ATOM 2406 C CA . HIS A 1 299 ? 20.184 -12.228 -32.992 1.00 58.53 299 HIS A CA 1
ATOM 2407 C C . HIS A 1 299 ? 20.834 -11.139 -33.847 1.00 58.53 299 HIS A C 1
ATOM 2409 O O . HIS A 1 299 ? 20.399 -10.900 -34.976 1.00 58.53 299 HIS A O 1
ATOM 2415 N N . SER A 1 300 ? 21.861 -10.462 -33.332 1.00 57.75 300 SER A N 1
ATOM 2416 C CA . SER A 1 300 ? 22.652 -9.577 -34.185 1.00 57.75 300 SER A CA 1
ATOM 2417 C C . SER A 1 300 ? 23.447 -10.433 -35.170 1.00 57.75 300 SER A C 1
ATOM 2419 O O . SER A 1 300 ? 24.436 -11.082 -34.829 1.00 57.75 300 SER A O 1
ATOM 2421 N N . ASP A 1 301 ? 22.984 -10.496 -36.412 1.00 48.25 301 ASP A N 1
ATOM 2422 C CA . ASP A 1 301 ? 23.801 -11.012 -37.500 1.00 48.25 301 ASP A CA 1
ATOM 2423 C C . ASP A 1 301 ? 24.868 -9.955 -37.767 1.00 48.25 301 ASP A C 1
ATOM 2425 O O . ASP A 1 301 ? 24.567 -8.872 -38.271 1.00 48.25 301 ASP A O 1
ATOM 2429 N N . GLY A 1 302 ? 26.104 -10.239 -37.356 1.00 44.28 302 GLY A N 1
ATOM 2430 C CA . GLY A 1 302 ? 27.235 -9.348 -37.574 1.00 44.28 302 GLY A CA 1
ATOM 2431 C C . GLY A 1 302 ? 27.333 -8.936 -39.044 1.00 44.28 302 GLY A C 1
ATOM 2432 O O . GLY A 1 302 ? 27.699 -9.744 -39.899 1.00 44.28 302 GLY A O 1
ATOM 2433 N N . ARG A 1 303 ? 27.013 -7.672 -39.320 1.00 33.84 303 ARG A N 1
ATOM 2434 C CA . ARG A 1 303 ? 27.448 -6.918 -40.495 1.00 33.84 303 ARG A CA 1
ATOM 2435 C C . ARG A 1 303 ? 28.054 -5.608 -40.028 1.00 33.84 303 ARG A C 1
ATOM 2437 O O . ARG A 1 303 ? 27.438 -4.963 -39.149 1.00 33.84 303 ARG A O 1
#

pLDDT: mean 81.7, std 16.5, range [33.84, 98.69]

Sequence (303 aa):
MLIQLVSTVAALFLVWLLHYIVFRPLNRIRDLCETGYKDLVRWDRYGRTKRQLANEARRNKKVGDVPPVYPNGWFALCESDDVKNGHVLAVDALGENMAVFRTEEGKACVLDAYCPHLGAHLGIGGRVVGDCIECPFHGWQFNGNDGKCTSIPYSKGKVPSNARVKKWPTHEVNGFIFVWYHAESDKSLEPEWTVPELDEISSGRWRYRGRTEYKVNVHIQEIPENGADVAHLAYLHGPSILFGSDLTAITRDDDRKTKTWAPLLHHHWEVGWKGPEPGSPDWHDHQTRFASLRMHTVHSDGR

Secondary structure (DSSP, 8-state):
-HHHHHHHHHHHHHHHHHHHHHHS---EEE-TTTTT-HHHHSGGGGTS-HHHHHHHHHHH----S---SS-SEEEEEEEGGGS-TT-EEEEEETTEEEEEEE-TTS-EEEEESB-TTT--BTTTT-EEETTEEEPTTT--EEETTT-BEEE-TT--SPPPTT-BPPBPPEEEETTEEEEEE-SSS-TT---SS-PPP-HHHHTTSS-----EEE---S-TTHHHHTTT--THHHHHS-B-TTT---TTT---GGGTTS--SGGGEEEEEEEEEEPPPTTSTTTT-TT--EEEEEEEEEE----

Organism: NCBI:txid35525

InterPro domains:
  IPR017941 Rieske [2Fe-2S] iron-sulphur domain [PF00355] (74-157)
  IPR017941 Rieske [2Fe-2S] iron-sulphur domain [PS51296] (74-179)
  IPR036922 Rieske [2Fe-2S] iron-sulphur domain superfamily [G3DSA:2.102.10.10] (69-207)
  IPR036922 Rieske [2Fe-2S] iron-sulphur domain superfamily [SSF50022] (66-184)
  IPR045605 3-ketosteroid-9-alpha-monooxygenase, oxygenase component-like, C-terminal domain [PF19298] (179-239)
  IPR050584 Cholesterol 7-desaturase [PTHR21266] (59-252)

Radius of gyration: 25.91 Å; chains: 1; bounding box: 60×63×74 Å

Foldseek 3Di:
DVVVVVVVVVVVVVVVVVCCLVPAADAAAAEACRVPVVCLVVVVVVPHDNVVSVVVVVVVPDDDPDDQLDAWDKDFFWFLVVEDEFAWAWTDPPNFIWIWHAANVGDTAIWGQAFPPHGQGLRPCWTHDHQWIAGNPQRFTAGRVAQAGPDRPPDPDDRDRPRGTGTFPWDHALRTIIGTDDPDPPRVPDDPDDDDHDCCSVVVVDDRRYDYHYHHDDRPVVVCVVVPPPPVCVQQVFWDPVVHGDVVPDDDPVVVPDDDPGQQKTKDKDKDWDQDDVPDPCNPVPPPTDIDIDIDIDGPPDD